Protein AF-A0A2Z6RSQ2-F1 (afdb_monomer_lite)

Sequence (293 aa):
MIERLEKRWSQWEQPLLLLSFMLHPMYQLTYFNSTIENLLFTTLGRYLTYYYKAWFQKRPTRLLLDFENYRQKNEPFDDETFSQFGDDVFKFWKYVEGDYKELAGVALRIFGICVNSASVERMWSSMGFFHTNRRNRLNNDKVLSMSKLHASINFSFRKKELQKNQAEFLDLNAKPVETEFSNLQILDNDSAEVLQQNPVDNNDDGNVESENDILTSERWEKELAEWEEMLTEEEVSRLEEEEALRDNPGSLRGDLLTEYTHLAIDTRAKWQLKTLFSSVINIPAYLKSNEMV

Radius of gyration: 27.78 Å; chains: 1; bounding box: 78×50×70 Å

Organism: NCBI:txid94130

Foldseek 3Di:
DQVVVQVVQLQDLQLLVLLLQLLQLPRNCVFWDPVDPCSDLVNNLVVLQLVLCQPVVDHDDCQVVVSVCLVVCPPPSPPVNCVVVVSPSLVSLVVVCVPNVSNSVSNNVSVPDDPDCVVVVLLVVLLCVVDDPPDDPDDPVVSSVVSVVVVVVVVVVVVVVVVVVVVVVVVVVPDDDDDDDDDDDDDDDDDDDDDDDDPDDDPDPDDDPPPPPPDDPVVVVVVVVVVVVVVVVVVVVVVVVVVVCVVPPPRSNCVPPVVDDDSSPDPSNHDRPVNTTDPPPDDPPVVVVPPDD

pLDDT: mean 71.14, std 20.1, range [26.3, 96.31]

Structure (mmCIF, N/CA/C/O backbone):
data_AF-A0A2Z6RSQ2-F1
#
_entry.id   AF-A0A2Z6RSQ2-F1
#
loop_
_atom_site.group_PDB
_atom_site.id
_atom_site.type_symbol
_atom_site.label_atom_id
_atom_site.label_alt_id
_atom_site.label_comp_id
_atom_site.label_asym_id
_atom_site.label_entity_id
_atom_site.label_seq_id
_atom_site.pdbx_PDB_ins_code
_atom_site.Cartn_x
_atom_site.Cartn_y
_atom_site.Cartn_z
_atom_site.occupancy
_atom_site.B_iso_or_equiv
_atom_site.auth_seq_id
_atom_site.auth_comp_id
_atom_site.auth_asym_id
_atom_site.auth_atom_id
_atom_site.pdbx_PDB_model_num
ATOM 1 N N . MET A 1 1 ? -2.633 -19.370 -20.989 1.00 68.81 1 MET A N 1
ATOM 2 C CA . MET A 1 1 ? -3.127 -18.442 -19.938 1.00 68.81 1 MET A CA 1
ATOM 3 C C . MET A 1 1 ? -2.056 -18.167 -18.886 1.00 68.81 1 MET A C 1
ATOM 5 O O . MET A 1 1 ? -1.682 -17.014 -18.727 1.00 68.81 1 MET A O 1
ATOM 9 N N . ILE A 1 2 ? -1.509 -19.203 -18.243 1.00 73.88 2 ILE A N 1
ATOM 10 C CA . ILE A 1 2 ? -0.485 -19.071 -17.192 1.00 73.88 2 ILE A CA 1
ATOM 11 C C . ILE A 1 2 ? 0.771 -18.322 -17.674 1.00 73.88 2 ILE A C 1
ATOM 13 O O . ILE A 1 2 ? 1.248 -17.438 -16.982 1.00 73.88 2 ILE A O 1
ATOM 17 N N . GLU A 1 3 ? 1.259 -18.581 -18.889 1.00 77.75 3 GLU A N 1
ATOM 18 C CA . GLU A 1 3 ? 2.423 -17.865 -19.450 1.00 77.75 3 GLU A CA 1
ATOM 19 C C . GLU A 1 3 ? 2.200 -16.355 -19.605 1.00 77.75 3 GLU A C 1
ATOM 21 O O . GLU A 1 3 ? 3.110 -15.560 -19.390 1.00 77.75 3 GLU A O 1
ATOM 26 N N . ARG A 1 4 ? 0.971 -15.936 -19.941 1.00 81.31 4 ARG A N 1
ATOM 27 C CA . ARG A 1 4 ? 0.625 -14.510 -20.028 1.00 81.31 4 ARG A CA 1
ATOM 28 C C . ARG A 1 4 ? 0.601 -13.862 -18.644 1.00 81.31 4 ARG A C 1
ATOM 30 O O . ARG A 1 4 ? 1.008 -12.710 -18.519 1.00 81.31 4 ARG A O 1
ATOM 37 N N . LEU A 1 5 ? 0.136 -14.593 -17.628 1.00 81.12 5 LEU A N 1
ATOM 38 C CA . LEU A 1 5 ? 0.166 -14.139 -16.238 1.00 81.12 5 LEU A CA 1
ATOM 39 C C . LEU A 1 5 ? 1.602 -14.033 -15.727 1.00 81.12 5 LEU A C 1
ATOM 41 O O . LEU A 1 5 ? 1.947 -13.001 -15.172 1.00 81.12 5 LEU A O 1
ATOM 45 N N . GLU A 1 6 ? 2.451 -15.023 -16.001 1.00 86.12 6 GLU A N 1
ATOM 46 C CA . GLU A 1 6 ? 3.879 -14.981 -15.652 1.00 86.12 6 GLU A CA 1
ATOM 47 C C . GLU A 1 6 ? 4.601 -13.810 -16.331 1.00 86.12 6 GLU A C 1
ATOM 49 O O . GLU A 1 6 ? 5.340 -13.079 -15.679 1.00 86.12 6 GLU A O 1
ATOM 54 N N . LYS A 1 7 ? 4.327 -13.555 -17.619 1.00 85.69 7 LYS A N 1
ATOM 55 C CA . LYS A 1 7 ? 4.899 -12.402 -18.335 1.00 85.69 7 LYS A CA 1
ATOM 56 C C . LYS A 1 7 ? 4.485 -11.065 -17.713 1.00 85.69 7 LYS A C 1
ATOM 58 O O . LYS A 1 7 ? 5.299 -10.152 -17.624 1.00 85.69 7 LYS A O 1
ATOM 63 N N . ARG A 1 8 ? 3.223 -10.917 -17.299 1.00 84.31 8 ARG A N 1
ATOM 64 C CA . ARG A 1 8 ? 2.778 -9.698 -16.602 1.00 84.31 8 ARG A CA 1
ATOM 65 C C . ARG A 1 8 ? 3.388 -9.608 -15.209 1.00 84.31 8 ARG A C 1
ATOM 67 O O . ARG A 1 8 ? 3.881 -8.556 -14.825 1.00 84.31 8 ARG A O 1
ATOM 74 N N . TRP A 1 9 ? 3.407 -10.717 -14.483 1.00 87.19 9 TRP A N 1
ATOM 75 C CA . TRP A 1 9 ? 3.982 -10.808 -13.150 1.00 87.19 9 TRP A CA 1
ATOM 76 C C . TRP A 1 9 ? 5.462 -10.414 -13.131 1.00 87.19 9 TRP A C 1
ATOM 78 O O . TRP A 1 9 ? 5.887 -9.674 -12.247 1.00 87.19 9 TRP A O 1
ATOM 88 N N . SER A 1 10 ? 6.253 -10.816 -14.131 1.00 86.62 10 SER A N 1
ATOM 89 C CA . SER A 1 10 ? 7.668 -10.434 -14.220 1.00 86.62 10 SER A CA 1
ATOM 90 C C . SER A 1 10 ? 7.877 -8.927 -14.415 1.00 86.62 10 SER A C 1
ATOM 92 O O . SER A 1 10 ? 8.876 -8.385 -13.942 1.00 86.62 10 SER A O 1
ATOM 94 N N . GLN A 1 11 ? 6.939 -8.243 -15.079 1.00 84.56 11 GLN A N 1
ATOM 95 C CA . GLN A 1 11 ? 6.974 -6.789 -15.285 1.00 84.56 11 GLN A CA 1
ATOM 96 C C . GLN A 1 11 ? 6.581 -6.005 -14.028 1.00 84.56 11 GLN A C 1
ATOM 98 O O . GLN A 1 11 ? 6.968 -4.851 -13.881 1.00 84.56 11 GLN A O 1
ATOM 103 N N . TRP A 1 12 ? 5.828 -6.619 -13.115 1.00 84.62 12 TRP A N 1
ATOM 104 C CA . TRP A 1 12 ? 5.331 -5.946 -11.921 1.00 84.62 12 TRP A CA 1
ATOM 105 C C . TRP A 1 12 ? 6.413 -5.736 -10.864 1.00 84.62 12 TRP A C 1
ATOM 107 O O . TRP A 1 12 ? 7.397 -6.478 -10.765 1.00 84.62 12 TRP A O 1
ATOM 117 N N . GLU A 1 13 ? 6.189 -4.737 -10.015 1.00 87.81 13 GLU A N 1
ATOM 118 C CA . GLU A 1 13 ? 6.954 -4.531 -8.793 1.00 87.81 13 GLU A CA 1
ATOM 119 C C . GLU A 1 13 ? 6.475 -5.513 -7.713 1.00 87.81 13 GLU A C 1
ATOM 121 O O . GLU A 1 13 ? 5.677 -5.202 -6.831 1.00 87.81 13 GLU A O 1
ATOM 126 N N . GLN A 1 14 ? 6.937 -6.756 -7.843 1.00 89.88 14 GLN A N 1
ATOM 127 C CA . GLN A 1 14 ? 6.474 -7.897 -7.055 1.00 89.88 14 GLN A CA 1
ATOM 128 C C . GLN A 1 14 ? 6.562 -7.688 -5.533 1.00 89.88 14 GLN A C 1
ATOM 130 O O . GLN A 1 14 ? 5.592 -8.040 -4.857 1.00 89.88 14 GLN A O 1
ATOM 135 N N . PRO A 1 15 ? 7.626 -7.076 -4.965 1.00 91.06 15 PRO A N 1
ATOM 136 C CA . PRO A 1 15 ? 7.714 -6.841 -3.522 1.00 91.06 15 PRO A CA 1
ATOM 137 C C . PRO A 1 15 ? 6.547 -6.051 -2.943 1.00 91.06 15 PRO A C 1
ATOM 139 O O . PRO A 1 15 ? 6.128 -6.328 -1.824 1.00 91.06 15 PRO A O 1
ATOM 142 N N . LEU A 1 16 ? 5.983 -5.111 -3.701 1.00 90.75 16 LEU A N 1
ATOM 143 C CA . LEU A 1 16 ? 4.849 -4.312 -3.257 1.00 90.75 16 LEU A CA 1
ATOM 144 C C . LEU A 1 16 ? 3.595 -5.175 -3.052 1.00 90.75 16 LEU A C 1
ATOM 146 O O . LEU A 1 16 ? 2.898 -5.032 -2.048 1.00 90.75 16 LEU A O 1
ATOM 150 N N . LEU A 1 17 ? 3.343 -6.115 -3.973 1.00 89.50 17 LEU A N 1
ATOM 151 C CA . LEU A 1 17 ? 2.251 -7.077 -3.830 1.00 89.50 17 LEU A CA 1
ATOM 152 C C . LEU A 1 17 ? 2.525 -8.047 -2.675 1.00 89.50 17 LEU A C 1
ATOM 154 O O . LEU A 1 17 ? 1.630 -8.358 -1.901 1.00 89.50 17 LEU A O 1
ATOM 158 N N . LEU A 1 18 ? 3.763 -8.511 -2.514 1.00 90.75 18 LEU A N 1
ATOM 159 C CA . LEU A 1 18 ? 4.106 -9.407 -1.407 1.00 90.75 18 LEU A CA 1
ATOM 160 C C . LEU A 1 18 ? 3.905 -8.735 -0.046 1.00 90.75 18 LEU A C 1
ATOM 162 O O . LEU A 1 18 ? 3.356 -9.346 0.870 1.00 90.75 18 LEU A O 1
ATOM 166 N N . LEU A 1 19 ? 4.293 -7.464 0.071 1.00 93.19 19 LEU A N 1
ATOM 167 C CA . LEU A 1 19 ? 4.051 -6.667 1.268 1.00 93.19 19 LEU A CA 1
ATOM 168 C C . LEU A 1 19 ? 2.558 -6.451 1.525 1.00 93.19 19 LEU A C 1
ATOM 170 O O . LEU A 1 19 ? 2.168 -6.441 2.686 1.00 93.19 19 LEU A O 1
ATOM 174 N N . SER A 1 20 ? 1.711 -6.321 0.498 1.00 92.12 20 SER A N 1
ATOM 175 C CA . SER A 1 20 ? 0.266 -6.157 0.712 1.00 92.12 20 SER A CA 1
ATOM 176 C C . SER A 1 20 ? -0.386 -7.412 1.297 1.00 92.12 20 SER A C 1
ATOM 178 O O . SER A 1 20 ? -1.171 -7.307 2.238 1.00 92.12 20 SER A O 1
ATOM 180 N N . PHE A 1 21 ? -0.015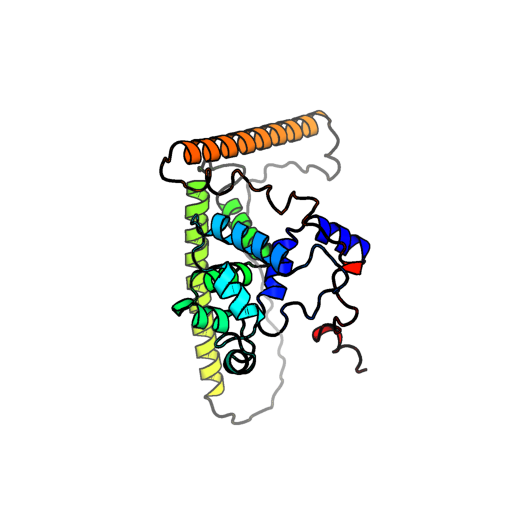 -8.601 0.811 1.00 90.00 21 PHE A N 1
ATOM 181 C CA . PHE A 1 21 ? -0.443 -9.870 1.412 1.00 90.00 21 PHE A CA 1
ATOM 182 C C . PHE A 1 21 ? 0.079 -10.010 2.839 1.00 90.00 21 PHE A C 1
ATOM 184 O O . PHE A 1 21 ? -0.659 -10.403 3.739 1.00 90.00 21 PHE A O 1
ATOM 191 N N . MET A 1 22 ? 1.343 -9.653 3.050 1.00 91.44 22 MET A N 1
ATOM 192 C CA . MET A 1 22 ? 1.971 -9.804 4.350 1.00 91.44 22 MET A CA 1
ATOM 193 C C . MET A 1 22 ? 1.413 -8.834 5.398 1.00 91.44 22 MET A C 1
ATOM 195 O O . MET A 1 22 ? 1.216 -9.239 6.537 1.00 91.44 22 MET A O 1
ATOM 199 N N . LEU A 1 23 ? 1.089 -7.596 5.023 1.00 94.19 23 LEU A N 1
ATOM 200 C CA . LEU A 1 23 ? 0.475 -6.596 5.906 1.00 94.19 23 LEU A CA 1
ATOM 201 C C . LEU A 1 23 ? -1.039 -6.788 6.084 1.00 94.19 23 LEU A C 1
ATOM 203 O O . LEU A 1 23 ? -1.683 -6.003 6.781 1.00 94.19 23 LEU A O 1
ATOM 207 N N . HIS A 1 24 ? -1.642 -7.812 5.482 1.00 92.38 24 HIS A N 1
ATOM 208 C CA . HIS A 1 24 ? -3.028 -8.160 5.763 1.00 92.38 24 HIS A CA 1
ATOM 209 C C . HIS A 1 24 ? -3.101 -8.978 7.071 1.00 92.38 24 HIS A C 1
ATOM 211 O O . HIS A 1 24 ? -2.573 -10.094 7.094 1.00 92.38 24 HIS A O 1
ATOM 217 N N . PRO A 1 25 ? -3.789 -8.494 8.134 1.00 89.69 25 PRO A N 1
ATOM 218 C CA . PRO A 1 25 ? -3.767 -9.094 9.482 1.00 89.69 25 PRO A CA 1
ATOM 219 C C . PRO A 1 25 ? -4.031 -10.603 9.529 1.00 89.69 25 PRO A C 1
ATOM 221 O O . PRO A 1 25 ? -3.302 -11.331 10.198 1.00 89.69 25 PRO A O 1
ATOM 224 N N . MET A 1 26 ? -4.992 -11.094 8.737 1.00 86.31 26 MET A N 1
ATOM 225 C CA . MET A 1 26 ? -5.276 -12.535 8.658 1.00 86.31 26 MET A CA 1
ATOM 226 C C . MET A 1 26 ? -4.357 -13.337 7.732 1.00 86.31 26 MET A C 1
ATOM 228 O O . MET A 1 26 ? -4.227 -14.546 7.906 1.00 86.31 26 MET A O 1
ATOM 232 N N . TYR A 1 27 ? -3.778 -12.720 6.698 1.00 84.38 27 TYR A N 1
ATOM 233 C CA . TYR A 1 27 ? -3.069 -13.472 5.662 1.00 84.38 27 TYR A CA 1
ATOM 234 C C . TYR A 1 27 ? -1.607 -13.649 6.044 1.00 84.38 27 TYR A C 1
ATOM 236 O O . TYR A 1 27 ? -1.117 -14.777 6.032 1.00 84.38 27 TYR A O 1
ATOM 244 N N . GLN A 1 28 ? -0.913 -12.568 6.406 1.00 83.81 28 GLN A N 1
ATOM 245 C CA . GLN A 1 28 ? 0.516 -12.583 6.718 1.00 83.81 28 GLN A CA 1
ATOM 246 C C . GLN A 1 28 ? 1.320 -13.431 5.707 1.00 83.81 28 GLN A C 1
ATOM 248 O O . GLN A 1 28 ? 1.352 -13.122 4.517 1.00 83.81 28 GLN A O 1
ATOM 253 N N . LEU A 1 29 ? 1.950 -14.525 6.151 1.00 81.31 29 LEU A N 1
ATOM 254 C CA . LEU A 1 29 ? 2.693 -15.447 5.282 1.00 81.31 29 LEU A CA 1
ATOM 255 C C . LEU A 1 29 ? 1.939 -16.739 4.921 1.00 81.31 29 LEU A C 1
ATOM 257 O O . LEU A 1 29 ? 2.503 -17.601 4.254 1.00 81.31 29 LEU A O 1
ATOM 261 N N . THR A 1 30 ? 0.679 -16.893 5.332 1.00 80.81 30 THR A N 1
ATOM 262 C CA . THR A 1 30 ? -0.067 -18.168 5.230 1.00 80.81 30 THR A CA 1
ATOM 263 C C . THR A 1 30 ? -0.267 -18.662 3.794 1.00 80.81 30 THR A C 1
ATOM 265 O O . THR A 1 30 ? -0.296 -19.868 3.552 1.00 80.81 30 THR A O 1
ATOM 268 N N . TYR A 1 31 ? -0.363 -17.749 2.827 1.00 80.44 31 TYR A N 1
ATOM 269 C CA . TYR A 1 31 ? -0.578 -18.086 1.417 1.00 80.44 31 TYR A CA 1
ATOM 270 C C . TYR A 1 31 ? 0.711 -18.374 0.652 1.00 80.44 31 TYR A C 1
ATOM 272 O O . TYR A 1 31 ? 0.653 -18.862 -0.477 1.00 80.44 31 TYR A O 1
ATOM 280 N N . PHE A 1 32 ? 1.871 -18.075 1.229 1.00 83.56 32 PHE A N 1
ATOM 281 C CA . PHE A 1 32 ? 3.137 -18.248 0.539 1.00 83.56 32 PHE A CA 1
ATOM 282 C C . PHE A 1 32 ? 3.733 -19.629 0.763 1.00 83.56 32 PHE A C 1
ATOM 284 O O . PHE A 1 32 ? 3.542 -20.269 1.797 1.00 83.56 32 PHE A O 1
ATOM 291 N N . ASN A 1 33 ? 4.488 -20.090 -0.227 1.00 80.81 33 ASN A N 1
ATOM 292 C CA . ASN A 1 33 ? 5.221 -21.333 -0.112 1.00 80.81 33 ASN A CA 1
ATOM 293 C C . ASN A 1 33 ? 6.425 -21.162 0.835 1.00 80.81 33 ASN A C 1
ATOM 295 O O . ASN A 1 33 ? 7.343 -20.385 0.563 1.00 80.81 33 ASN A O 1
ATOM 299 N N . SER A 1 34 ? 6.441 -21.924 1.932 1.00 76.69 34 SER A N 1
ATOM 300 C CA . SER A 1 34 ? 7.482 -21.866 2.964 1.00 76.69 34 SER A CA 1
ATOM 301 C C . SER A 1 34 ? 8.861 -22.325 2.484 1.00 76.69 34 SER A C 1
ATOM 303 O O . SER A 1 34 ? 9.849 -22.101 3.177 1.00 76.69 34 SER A O 1
ATOM 305 N N . THR A 1 35 ? 8.956 -22.969 1.316 1.00 74.75 35 THR A N 1
ATOM 306 C CA . THR A 1 35 ? 10.235 -23.420 0.747 1.00 74.75 35 THR A CA 1
ATOM 307 C C . THR A 1 35 ? 11.020 -22.305 0.047 1.00 74.75 35 THR A C 1
ATOM 309 O O . THR A 1 35 ? 12.110 -22.559 -0.457 1.00 74.75 35 THR A O 1
ATOM 312 N N . ILE A 1 36 ? 10.482 -21.083 -0.045 1.00 77.44 36 ILE A N 1
ATOM 313 C CA . ILE A 1 36 ? 11.135 -19.961 -0.731 1.00 77.44 36 ILE A CA 1
ATOM 314 C C . ILE A 1 36 ? 12.027 -19.195 0.252 1.00 77.44 36 ILE A C 1
ATOM 316 O O . ILE A 1 36 ? 11.559 -18.350 1.013 1.00 77.44 36 ILE A O 1
ATOM 320 N N . GLU A 1 37 ? 13.336 -19.436 0.186 1.00 65.38 37 GLU A N 1
ATOM 321 C CA . GLU A 1 37 ? 14.325 -18.822 1.090 1.00 65.38 37 GLU A CA 1
ATOM 322 C C . GLU A 1 37 ? 14.357 -17.284 1.014 1.00 65.38 37 GLU A C 1
ATOM 324 O O . GLU A 1 37 ? 14.542 -16.607 2.021 1.00 65.38 37 GLU A O 1
ATOM 329 N N . ASN A 1 38 ? 14.107 -16.697 -0.160 1.00 68.12 38 ASN A N 1
ATOM 330 C CA . ASN A 1 38 ? 14.112 -15.238 -0.334 1.00 68.12 38 ASN A CA 1
ATOM 331 C C . ASN A 1 38 ? 12.791 -14.555 0.064 1.00 68.12 38 ASN A C 1
ATOM 333 O O . ASN A 1 38 ? 12.655 -13.349 -0.124 1.00 68.12 38 ASN A O 1
ATOM 337 N N . LEU A 1 39 ? 11.831 -15.292 0.627 1.00 77.06 39 LEU A N 1
ATOM 338 C CA . LEU A 1 39 ? 10.543 -14.770 1.097 1.00 77.06 39 LEU A CA 1
ATOM 339 C C . LEU A 1 39 ? 10.424 -14.824 2.630 1.00 77.06 39 LEU A C 1
ATOM 341 O O . LEU A 1 39 ? 9.348 -14.972 3.203 1.00 77.06 39 LEU A O 1
ATOM 345 N N . LEU A 1 40 ? 11.560 -14.717 3.317 1.00 81.56 40 LEU A N 1
ATOM 346 C CA . LEU A 1 40 ? 11.606 -14.612 4.769 1.00 81.56 40 LEU A CA 1
ATOM 347 C C . LEU A 1 40 ? 11.110 -13.239 5.239 1.00 81.56 40 LEU A C 1
ATOM 349 O O . LEU A 1 40 ? 11.260 -12.221 4.557 1.00 81.56 40 LEU A O 1
ATOM 353 N N . PHE A 1 41 ? 10.600 -13.198 6.470 1.00 82.69 41 PHE A N 1
ATOM 354 C CA . PHE A 1 41 ? 10.131 -11.968 7.112 1.00 82.69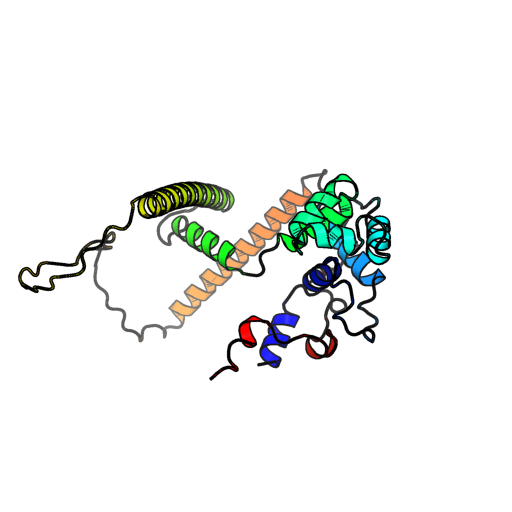 41 PHE A CA 1
ATOM 355 C C . PHE A 1 41 ? 11.224 -10.885 7.181 1.00 82.69 41 PHE A C 1
ATOM 357 O O . PHE A 1 41 ? 10.952 -9.700 7.024 1.00 82.69 41 PHE A O 1
ATOM 364 N N . THR A 1 42 ? 12.490 -11.283 7.323 1.00 85.75 42 THR A N 1
ATOM 365 C CA . THR A 1 42 ? 13.646 -10.373 7.304 1.00 85.75 42 THR A CA 1
ATOM 366 C C . THR A 1 42 ? 13.849 -9.706 5.942 1.00 85.75 42 THR A C 1
ATOM 368 O O . THR A 1 42 ? 14.173 -8.519 5.885 1.00 85.75 42 THR A O 1
ATOM 371 N N . THR A 1 43 ? 13.629 -10.432 4.843 1.00 88.50 43 THR A N 1
ATOM 372 C CA . THR A 1 43 ? 13.691 -9.886 3.480 1.00 88.50 43 THR A CA 1
ATOM 373 C C . THR A 1 43 ? 12.541 -8.913 3.236 1.00 88.50 43 THR A C 1
ATOM 375 O O . THR A 1 43 ? 12.772 -7.801 2.764 1.00 88.50 43 THR A O 1
ATOM 378 N N . LEU A 1 44 ? 11.323 -9.268 3.653 1.00 89.88 44 LEU A N 1
ATOM 379 C CA . LEU A 1 44 ? 10.170 -8.364 3.586 1.00 89.88 44 LEU A CA 1
ATOM 380 C C . LEU A 1 44 ? 10.386 -7.100 4.433 1.00 89.88 44 LEU A C 1
ATOM 382 O O . LEU A 1 44 ? 10.095 -6.002 3.970 1.00 89.88 44 LEU A O 1
ATOM 386 N N . GLY A 1 45 ? 11.004 -7.217 5.612 1.00 91.81 45 GLY A N 1
ATOM 387 C CA . GLY A 1 45 ? 11.387 -6.072 6.444 1.00 91.81 45 GLY A CA 1
ATOM 388 C C . GLY A 1 45 ? 12.371 -5.114 5.757 1.00 91.81 45 GLY A C 1
ATOM 389 O O . GLY A 1 45 ? 12.287 -3.895 5.940 1.00 91.81 45 GLY A O 1
ATOM 390 N N . ARG A 1 46 ? 13.272 -5.626 4.904 1.00 91.06 46 ARG A N 1
ATOM 391 C CA . ARG A 1 46 ? 14.147 -4.785 4.065 1.00 91.06 46 ARG A CA 1
ATOM 392 C C . ARG A 1 46 ? 13.350 -4.015 3.016 1.00 91.06 46 ARG A C 1
ATOM 394 O O . ARG A 1 46 ? 13.573 -2.816 2.867 1.00 91.06 46 ARG A O 1
ATOM 401 N N . TYR A 1 47 ? 12.405 -4.663 2.336 1.00 92.38 47 TYR A N 1
ATOM 402 C CA . TYR A 1 47 ? 11.535 -3.991 1.364 1.00 92.38 47 TYR A CA 1
ATOM 403 C C . TYR A 1 47 ? 10.634 -2.953 2.034 1.00 92.38 47 TYR A C 1
ATOM 405 O O . TYR A 1 47 ? 10.515 -1.833 1.546 1.00 92.38 47 TYR A O 1
ATOM 413 N N . LEU A 1 48 ? 10.083 -3.275 3.203 1.00 94.12 48 LEU A N 1
ATOM 414 C CA . LEU A 1 48 ? 9.303 -2.347 4.016 1.00 94.12 48 LEU A CA 1
ATOM 415 C C . LEU A 1 48 ? 10.127 -1.104 4.389 1.00 94.12 48 LEU A C 1
ATOM 417 O O . LEU A 1 48 ? 9.663 0.025 4.249 1.00 94.12 48 LEU A O 1
ATOM 421 N N . THR A 1 49 ? 11.383 -1.307 4.800 1.00 93.81 49 THR A N 1
ATOM 422 C CA . THR A 1 49 ? 12.325 -0.223 5.115 1.00 93.81 49 THR A CA 1
ATOM 423 C C . THR A 1 49 ? 12.641 0.629 3.888 1.00 93.81 49 THR A C 1
ATOM 425 O O . THR A 1 49 ? 12.689 1.857 3.990 1.00 93.81 49 THR A O 1
ATOM 428 N N . TYR A 1 50 ? 12.846 -0.006 2.732 1.00 93.00 50 TYR A N 1
ATOM 429 C CA . TYR A 1 50 ? 13.064 0.682 1.463 1.00 93.00 50 TYR A CA 1
ATOM 430 C C . TYR A 1 50 ? 11.876 1.583 1.110 1.00 93.00 50 TYR A C 1
ATOM 432 O O . TYR A 1 50 ? 12.064 2.786 0.936 1.00 93.00 50 TYR A O 1
ATOM 440 N N . TYR A 1 51 ? 10.652 1.045 1.090 1.00 93.25 51 TYR A N 1
ATOM 441 C CA . TYR A 1 51 ? 9.463 1.834 0.757 1.00 93.25 51 TYR A CA 1
ATOM 442 C C . TYR A 1 51 ? 9.175 2.925 1.784 1.00 93.25 51 TYR A C 1
ATOM 444 O O . TYR A 1 51 ? 8.784 4.026 1.401 1.00 93.25 51 TYR A O 1
ATOM 452 N N . TYR A 1 52 ? 9.431 2.682 3.073 1.00 94.06 52 TYR A N 1
ATOM 453 C CA . TYR A 1 52 ? 9.311 3.732 4.081 1.00 94.06 52 TYR A CA 1
ATOM 454 C C . TYR A 1 52 ? 10.239 4.914 3.772 1.00 94.06 52 TYR A C 1
ATOM 456 O O . TYR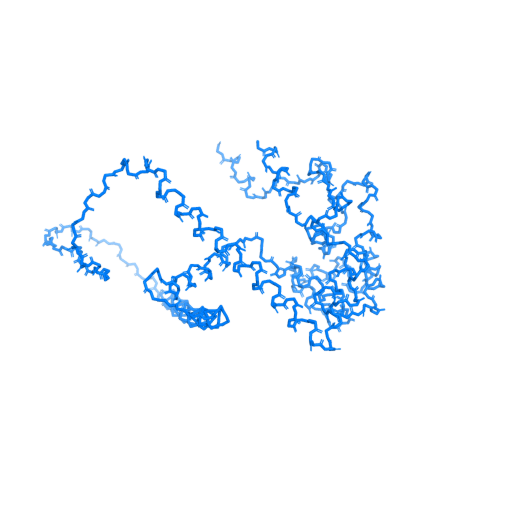 A 1 52 ? 9.796 6.062 3.713 1.00 94.06 52 TYR A O 1
ATOM 464 N N . LYS A 1 53 ? 11.522 4.640 3.502 1.00 91.75 53 LYS A N 1
ATOM 465 C CA . LYS A 1 53 ? 12.485 5.678 3.113 1.00 91.75 53 LYS A CA 1
ATOM 466 C C . LYS A 1 53 ? 12.068 6.368 1.813 1.00 91.75 53 LYS A C 1
ATOM 468 O O . LYS A 1 53 ? 12.121 7.592 1.745 1.00 91.75 53 LYS A O 1
ATOM 473 N N . ALA A 1 54 ? 11.619 5.610 0.814 1.00 90.12 54 ALA A N 1
ATOM 474 C CA . ALA A 1 54 ? 11.231 6.142 -0.488 1.00 90.12 54 ALA A CA 1
ATOM 475 C C . ALA A 1 54 ? 9.993 7.051 -0.427 1.00 90.12 54 ALA A C 1
ATOM 477 O O . ALA A 1 54 ? 9.976 8.104 -1.063 1.00 90.12 54 ALA A O 1
ATOM 478 N N . TRP A 1 55 ? 8.972 6.684 0.350 1.00 91.88 55 TRP A N 1
ATOM 479 C CA . TRP A 1 55 ? 7.711 7.430 0.408 1.00 91.88 55 TRP A CA 1
ATOM 480 C C . TRP A 1 55 ? 7.690 8.542 1.449 1.00 91.88 55 TRP A C 1
ATOM 482 O O . TRP A 1 55 ? 7.053 9.569 1.220 1.00 91.88 55 TRP A O 1
ATOM 492 N N . PHE A 1 56 ? 8.350 8.346 2.592 1.00 90.31 56 PHE A N 1
ATOM 493 C CA . PHE A 1 56 ? 8.316 9.298 3.706 1.00 90.31 56 PHE A CA 1
ATOM 494 C C . PHE A 1 56 ? 9.598 10.117 3.839 1.00 90.31 56 PHE A C 1
ATOM 496 O O . PHE A 1 56 ? 9.612 11.068 4.619 1.00 90.31 56 PHE A O 1
ATOM 503 N N . GLN A 1 57 ? 10.651 9.770 3.087 1.00 88.94 57 GLN A N 1
ATOM 504 C CA . GLN A 1 57 ? 11.931 10.488 3.036 1.00 88.94 57 GLN A CA 1
ATOM 505 C C . GLN A 1 57 ? 12.573 10.662 4.421 1.00 88.94 57 GLN A C 1
ATOM 507 O O . GLN A 1 57 ? 13.179 11.684 4.739 1.00 88.94 57 GLN A O 1
ATOM 512 N N . LYS A 1 58 ? 12.411 9.646 5.275 1.00 89.56 58 LYS A N 1
ATOM 513 C CA . LYS A 1 58 ? 12.882 9.616 6.664 1.00 89.56 58 LYS A CA 1
ATOM 514 C C . LYS A 1 58 ? 13.530 8.276 6.978 1.00 89.56 58 LYS A C 1
ATOM 516 O O . LYS A 1 58 ? 13.197 7.250 6.384 1.00 89.56 58 LYS A O 1
ATOM 521 N N . ARG A 1 59 ? 14.442 8.274 7.951 1.00 89.44 59 ARG A N 1
ATOM 522 C CA . ARG A 1 59 ? 14.970 7.031 8.527 1.00 89.44 59 ARG A CA 1
ATOM 523 C C . ARG A 1 59 ? 13.928 6.446 9.486 1.00 89.44 59 ARG A C 1
ATOM 525 O O . ARG A 1 59 ? 13.417 7.206 10.308 1.00 89.44 59 ARG A O 1
ATOM 532 N N . PRO A 1 60 ? 13.597 5.148 9.381 1.00 92.00 60 PRO A N 1
ATOM 533 C CA . PRO A 1 60 ? 12.692 4.520 10.332 1.00 92.00 60 PRO A CA 1
ATOM 534 C C . PRO A 1 60 ? 13.343 4.466 11.711 1.00 92.00 60 PRO A C 1
ATOM 536 O O . PRO A 1 60 ? 14.556 4.278 11.828 1.00 92.00 60 PRO A O 1
ATOM 539 N N . THR A 1 61 ? 12.529 4.620 12.745 1.00 92.19 61 THR A N 1
ATOM 540 C CA . THR A 1 61 ? 12.962 4.585 14.145 1.00 92.19 61 THR A CA 1
ATOM 541 C C . THR A 1 61 ? 12.481 3.326 14.852 1.00 92.19 61 THR A C 1
ATOM 543 O O . THR A 1 61 ? 13.237 2.729 15.618 1.00 92.19 61 THR A O 1
ATOM 546 N N . ARG A 1 62 ? 11.244 2.900 14.576 1.00 92.69 62 ARG A N 1
ATOM 547 C CA . ARG A 1 62 ? 10.584 1.752 15.210 1.00 92.69 62 ARG A CA 1
ATOM 548 C C . ARG A 1 62 ? 9.941 0.788 14.219 1.00 92.69 62 ARG A C 1
ATOM 550 O O . ARG A 1 62 ? 9.529 -0.282 14.639 1.00 92.69 62 ARG A O 1
ATOM 557 N N . LEU A 1 63 ? 9.971 1.078 12.918 1.00 94.31 63 LEU A N 1
ATOM 558 C CA . LEU A 1 63 ? 9.352 0.268 11.867 1.00 94.31 63 LEU A CA 1
ATOM 559 C C . LEU A 1 63 ? 9.595 -1.239 12.014 1.00 94.31 63 LEU A C 1
ATOM 561 O O . LEU A 1 63 ? 8.645 -2.004 11.971 1.00 94.31 63 LEU A O 1
ATOM 565 N N . LEU A 1 64 ? 10.846 -1.677 12.197 1.00 94.00 64 LEU A N 1
ATOM 566 C CA . LEU A 1 64 ? 11.164 -3.107 12.314 1.00 94.00 64 LEU A CA 1
ATOM 567 C C . LEU A 1 64 ? 10.725 -3.719 13.653 1.00 94.00 64 LEU A C 1
ATOM 569 O O . LEU A 1 64 ? 10.428 -4.908 13.700 1.00 94.00 64 LEU A O 1
ATOM 573 N N . LEU A 1 65 ? 10.676 -2.921 14.723 1.00 93.31 65 LEU A N 1
ATOM 574 C CA . LEU A 1 65 ? 10.147 -3.354 16.016 1.00 93.31 65 LEU A CA 1
ATOM 575 C C . LEU A 1 65 ? 8.630 -3.543 15.925 1.00 93.31 65 LEU A C 1
ATOM 577 O O . LEU A 1 65 ? 8.119 -4.596 16.292 1.00 93.31 65 LEU A O 1
ATOM 581 N N . ASP A 1 66 ? 7.933 -2.550 15.375 1.00 94.44 66 ASP A N 1
ATOM 582 C CA . ASP A 1 66 ? 6.491 -2.591 15.128 1.00 94.44 66 ASP A CA 1
ATOM 583 C C . ASP A 1 66 ? 6.137 -3.775 14.221 1.00 94.44 66 ASP A C 1
ATOM 585 O O . ASP A 1 66 ? 5.161 -4.485 14.442 1.00 94.44 66 ASP A O 1
ATOM 589 N N . PHE A 1 67 ? 6.981 -4.028 13.221 1.00 94.44 67 PHE A N 1
ATOM 590 C CA . PHE A 1 67 ? 6.844 -5.143 12.298 1.00 94.44 67 PHE A CA 1
ATOM 591 C C . PHE A 1 67 ? 7.006 -6.512 12.972 1.00 94.44 67 PHE A C 1
ATOM 593 O O . PHE A 1 67 ? 6.268 -7.443 12.654 1.00 94.44 67 PHE A O 1
ATOM 600 N N . GLU A 1 68 ? 7.935 -6.650 13.920 1.00 93.62 68 GLU A N 1
ATOM 601 C CA . GLU A 1 68 ? 8.075 -7.879 14.708 1.00 93.62 68 GLU A CA 1
ATOM 602 C C . GLU A 1 68 ? 6.898 -8.057 15.682 1.00 93.62 68 GLU A C 1
ATOM 604 O O . GLU A 1 68 ? 6.387 -9.166 15.811 1.00 93.62 68 GLU A O 1
ATOM 609 N N . ASN A 1 69 ? 6.389 -6.979 16.290 1.00 93.25 69 ASN A N 1
ATOM 610 C CA . ASN A 1 69 ? 5.165 -7.038 17.101 1.00 93.25 69 ASN A CA 1
ATOM 611 C C . ASN A 1 69 ? 3.958 -7.501 16.273 1.00 93.25 69 ASN A C 1
ATOM 613 O O . ASN A 1 69 ? 3.190 -8.352 16.721 1.00 93.25 69 ASN A O 1
ATOM 617 N N . TYR A 1 70 ? 3.833 -6.994 15.044 1.00 93.94 70 TYR A N 1
ATOM 618 C CA . TYR A 1 70 ? 2.814 -7.425 14.091 1.00 93.94 70 TYR A CA 1
ATOM 619 C C . TYR A 1 70 ? 2.936 -8.913 13.750 1.00 93.94 70 TYR A C 1
ATOM 621 O O . TYR A 1 70 ? 1.950 -9.649 13.768 1.00 93.94 70 TYR A O 1
ATOM 629 N N . ARG A 1 71 ? 4.161 -9.387 13.495 1.00 90.88 71 ARG A N 1
ATOM 630 C CA . ARG A 1 71 ? 4.442 -10.805 13.233 1.00 90.88 71 ARG A CA 1
ATOM 631 C C . ARG A 1 71 ? 4.007 -11.710 14.380 1.00 90.88 71 ARG A C 1
ATOM 633 O O . ARG A 1 71 ? 3.501 -12.802 14.142 1.00 90.88 71 ARG A O 1
ATOM 640 N N . GLN A 1 72 ? 4.250 -11.272 15.612 1.00 91.62 72 GLN A N 1
ATOM 641 C CA . GLN A 1 72 ? 3.916 -12.019 16.822 1.00 91.62 72 GLN A CA 1
ATOM 642 C C . GLN A 1 72 ? 2.427 -11.944 17.177 1.00 91.62 72 GLN A C 1
ATOM 644 O O . GLN A 1 72 ? 2.000 -12.655 18.081 1.00 91.62 72 GLN A O 1
ATOM 649 N N . LYS A 1 73 ? 1.640 -11.131 16.455 1.00 91.94 73 LYS A N 1
ATOM 650 C CA . LYS A 1 73 ? 0.234 -10.833 16.764 1.00 91.94 73 LYS A CA 1
ATOM 651 C C . LYS A 1 73 ? 0.056 -10.268 18.177 1.00 91.94 73 LYS A C 1
ATOM 653 O O . LYS A 1 73 ? -0.919 -10.569 18.858 1.00 91.94 73 LYS A O 1
ATOM 658 N N . ASN A 1 74 ? 1.014 -9.453 18.617 1.00 91.75 74 ASN A N 1
ATOM 659 C CA . ASN A 1 74 ? 0.897 -8.722 19.875 1.00 91.75 74 ASN A CA 1
ATOM 660 C C . ASN A 1 74 ? -0.167 -7.631 19.714 1.00 91.75 74 ASN A C 1
ATOM 662 O O . ASN A 1 74 ? -0.225 -7.005 18.657 1.00 91.75 74 ASN A O 1
ATOM 666 N N . GLU A 1 75 ? -0.971 -7.373 20.748 1.00 88.00 75 GLU A N 1
ATOM 667 C CA . GLU A 1 75 ? -1.979 -6.301 20.741 1.00 88.00 75 GLU A CA 1
ATOM 668 C C . GLU A 1 75 ? -1.351 -4.975 20.252 1.00 88.00 75 GLU A C 1
ATOM 670 O O . GLU A 1 75 ? -0.279 -4.589 20.744 1.00 88.00 75 GLU A O 1
ATOM 675 N N . PRO A 1 76 ? -1.943 -4.273 19.263 1.00 90.88 76 PRO A N 1
ATOM 676 C CA . PRO A 1 76 ? -3.288 -4.429 18.683 1.00 90.88 76 PRO A CA 1
ATOM 677 C C . PRO A 1 76 ? -3.354 -5.266 17.382 1.00 90.88 76 PRO A C 1
ATOM 679 O O . PRO A 1 76 ? -4.285 -5.117 16.593 1.00 90.88 76 PRO A O 1
ATOM 682 N N . PHE A 1 77 ? -2.338 -6.076 17.078 1.00 93.06 77 PHE A N 1
ATOM 683 C CA . PHE A 1 77 ? -2.211 -6.824 15.815 1.00 93.06 77 PHE A CA 1
ATOM 684 C C . PHE A 1 77 ? -2.804 -8.237 15.842 1.00 93.06 77 PHE A C 1
ATOM 686 O O . PHE A 1 77 ? -2.581 -9.026 14.922 1.00 93.06 77 PHE A O 1
ATOM 693 N N . ASP A 1 78 ? -3.512 -8.573 16.908 1.00 91.62 78 ASP A N 1
ATOM 694 C CA . ASP A 1 78 ? -4.185 -9.845 17.092 1.00 91.62 78 ASP A CA 1
ATOM 695 C C . ASP A 1 78 ? -5.452 -9.966 16.225 1.00 91.62 78 ASP A C 1
ATOM 697 O O . ASP A 1 78 ? -6.046 -8.984 15.767 1.00 91.62 78 ASP A O 1
ATOM 701 N N . ASP A 1 79 ? -5.867 -11.211 15.981 1.00 90.31 79 ASP A N 1
ATOM 702 C CA . ASP A 1 79 ? -7.005 -11.505 15.104 1.00 90.31 79 ASP A CA 1
ATOM 703 C C . ASP A 1 79 ? -8.341 -11.029 15.705 1.00 90.31 79 ASP A C 1
ATOM 705 O O . ASP A 1 79 ? -9.270 -10.705 14.960 1.00 90.31 79 ASP A O 1
ATOM 709 N N . GLU A 1 80 ? -8.449 -10.959 17.036 1.00 91.06 80 GLU A N 1
ATOM 710 C CA . GLU A 1 80 ? -9.655 -10.502 17.733 1.00 91.06 80 GLU A CA 1
ATOM 711 C C . GLU A 1 80 ? -9.854 -8.996 17.534 1.00 91.06 80 GLU A C 1
ATOM 713 O O . GLU A 1 80 ? -10.939 -8.571 17.127 1.00 91.06 80 GLU A O 1
ATOM 718 N N . THR A 1 81 ? -8.798 -8.195 17.700 1.00 91.50 81 THR A N 1
ATOM 719 C CA . THR A 1 81 ? -8.819 -6.762 17.375 1.00 91.50 81 THR A CA 1
ATOM 720 C C . THR A 1 81 ? -9.167 -6.523 15.908 1.00 91.50 81 THR A C 1
ATOM 722 O O . THR A 1 81 ? -10.025 -5.690 15.609 1.00 91.50 81 THR A O 1
ATOM 725 N N . PHE A 1 82 ? -8.565 -7.268 14.973 1.00 92.94 82 PHE A N 1
ATOM 726 C CA . PHE A 1 82 ? -8.873 -7.114 13.547 1.00 92.94 82 PHE A CA 1
ATOM 727 C C . PHE A 1 82 ? -10.339 -7.435 13.214 1.00 92.94 82 PHE A C 1
ATOM 729 O O . PHE A 1 82 ? -10.979 -6.697 12.461 1.00 92.94 82 PHE A O 1
ATOM 736 N N . SER A 1 83 ? -10.894 -8.490 13.816 1.00 92.12 83 SER A N 1
ATOM 737 C CA . SER A 1 83 ? -12.273 -8.933 13.572 1.00 92.12 83 SER A CA 1
ATOM 738 C C . SER A 1 83 ? -13.314 -7.853 13.903 1.00 92.12 83 SER A C 1
ATOM 740 O O . SER A 1 83 ? -14.367 -7.791 13.266 1.00 92.12 83 SER A O 1
ATOM 742 N N . GLN A 1 84 ? -13.014 -6.939 14.835 1.00 93.12 84 GLN A N 1
ATOM 743 C CA . GLN A 1 84 ? -13.894 -5.810 15.177 1.00 93.12 84 GLN A CA 1
ATOM 744 C C . GLN A 1 84 ? -14.106 -4.828 14.012 1.00 93.12 84 GLN A C 1
ATOM 746 O O . GLN A 1 84 ? -15.098 -4.098 13.992 1.00 93.12 84 GLN A O 1
ATOM 751 N N . PHE A 1 85 ? -13.215 -4.820 13.016 1.00 92.00 85 PHE A N 1
ATOM 752 C CA . PHE A 1 85 ? -13.318 -3.963 11.832 1.00 92.00 85 PHE A CA 1
ATOM 753 C C . PHE A 1 85 ? -14.092 -4.612 10.675 1.00 92.00 85 PHE A C 1
ATOM 755 O O . PHE A 1 85 ? -14.216 -3.992 9.617 1.00 92.00 85 PHE A O 1
ATOM 762 N N . GLY A 1 86 ? -14.631 -5.825 10.857 1.00 89.62 86 GLY A N 1
ATOM 763 C CA . GLY A 1 86 ? -15.386 -6.538 9.821 1.00 89.62 86 GLY A CA 1
ATOM 764 C C . GLY A 1 86 ? -14.543 -6.834 8.581 1.00 89.62 86 GLY A C 1
ATOM 765 O O . GLY A 1 86 ? -14.986 -6.577 7.464 1.00 89.62 86 GLY A O 1
ATOM 766 N N . ASP A 1 87 ? -13.305 -7.285 8.799 1.00 84.25 87 ASP A N 1
ATOM 767 C CA . ASP A 1 87 ? -12.292 -7.563 7.774 1.00 84.25 87 ASP A CA 1
ATOM 768 C C . ASP A 1 87 ? -11.858 -6.351 6.923 1.00 84.25 87 ASP A C 1
ATOM 770 O O . ASP A 1 87 ? -11.192 -6.489 5.894 1.00 84.25 87 ASP A O 1
ATOM 774 N N . ASP A 1 88 ? -12.179 -5.129 7.360 1.00 91.56 88 ASP A N 1
ATOM 775 C CA . ASP A 1 88 ? -11.735 -3.902 6.703 1.00 91.56 88 ASP A CA 1
ATOM 776 C C . ASP A 1 88 ? -10.283 -3.566 7.081 1.00 91.56 88 ASP A C 1
ATOM 778 O O . ASP A 1 88 ? -9.987 -2.878 8.065 1.00 91.56 88 ASP A O 1
ATOM 782 N N . VAL A 1 89 ? -9.363 -4.044 6.243 1.00 92.94 89 VAL A N 1
ATOM 783 C CA . VAL A 1 89 ? -7.914 -3.837 6.377 1.00 92.94 89 VAL A CA 1
ATOM 784 C C . VAL A 1 89 ? -7.545 -2.357 6.447 1.00 92.94 89 VAL A C 1
ATOM 786 O O . VAL A 1 89 ? -6.671 -1.973 7.224 1.00 92.94 89 VAL A O 1
ATOM 789 N N . PHE A 1 90 ? -8.210 -1.504 5.665 1.00 93.31 90 PHE A N 1
ATOM 790 C CA . PHE A 1 90 ? -7.875 -0.086 5.629 1.00 93.31 90 PHE A CA 1
ATOM 791 C C . PHE A 1 90 ? -8.281 0.610 6.933 1.00 93.31 90 PHE A C 1
ATOM 793 O O . PHE A 1 90 ? -7.490 1.374 7.489 1.00 93.31 90 PHE A O 1
ATOM 800 N N . LYS A 1 91 ? -9.480 0.322 7.461 1.00 94.69 91 LYS A N 1
ATOM 801 C CA . LYS A 1 91 ? -9.923 0.859 8.761 1.00 94.69 91 LYS A CA 1
ATOM 802 C C . LYS A 1 91 ? -9.052 0.376 9.915 1.00 94.69 91 LYS A C 1
ATOM 804 O O . LYS A 1 91 ? -8.709 1.190 10.770 1.00 94.69 91 LYS A O 1
ATOM 809 N N . PHE A 1 92 ? -8.657 -0.895 9.911 1.00 95.69 92 PHE A N 1
ATOM 810 C CA . PHE A 1 92 ? -7.745 -1.442 10.913 1.00 95.69 92 PHE A CA 1
ATOM 811 C C . PHE A 1 92 ? -6.418 -0.672 10.945 1.00 95.69 92 PHE A C 1
ATOM 813 O O . PHE A 1 92 ? -6.023 -0.142 11.982 1.00 95.69 92 PHE A O 1
ATOM 820 N N . TRP A 1 93 ? -5.756 -0.513 9.795 1.00 96.31 93 TRP A N 1
ATOM 821 C CA . TRP A 1 93 ? -4.493 0.228 9.743 1.00 96.31 93 TRP A CA 1
ATOM 822 C C . TRP A 1 93 ? -4.660 1.713 10.086 1.00 96.31 93 TRP A C 1
ATOM 824 O O . TRP A 1 93 ? -3.748 2.315 10.646 1.00 96.31 93 TRP A O 1
ATOM 834 N N . LYS A 1 94 ? -5.835 2.299 9.818 1.00 95.31 94 LYS A N 1
ATOM 835 C CA . LYS A 1 94 ? -6.174 3.670 10.227 1.00 95.31 94 LYS A CA 1
ATOM 836 C C . LYS A 1 94 ? -6.290 3.814 11.745 1.00 95.31 94 LYS A C 1
ATOM 838 O O . LYS A 1 94 ? -5.902 4.845 12.283 1.00 95.31 94 LYS A O 1
ATOM 843 N N . TYR A 1 95 ? -6.812 2.796 12.423 1.00 94.06 95 TYR A N 1
ATOM 844 C CA . TYR A 1 95 ? -6.871 2.739 13.882 1.00 94.06 95 TYR A CA 1
ATOM 845 C C . TYR A 1 95 ? -5.466 2.611 14.491 1.00 94.06 95 TYR A C 1
ATOM 847 O O . TYR A 1 95 ? -5.084 3.400 15.353 1.00 94.06 95 TYR A O 1
ATOM 855 N N . VAL A 1 96 ? -4.663 1.689 13.957 1.00 93.62 96 VAL A N 1
ATOM 856 C CA . VAL A 1 96 ? -3.280 1.421 14.386 1.00 93.62 96 VAL A CA 1
ATOM 857 C C . VAL A 1 96 ? -2.334 2.613 14.148 1.00 93.62 96 VAL A C 1
ATOM 859 O O . VAL A 1 96 ? -1.332 2.760 14.850 1.00 93.62 96 VAL A O 1
ATOM 862 N N . GLU A 1 97 ? -2.652 3.495 13.191 1.00 93.12 97 GLU A N 1
ATOM 863 C CA . GLU A 1 97 ? -1.862 4.686 12.834 1.00 93.12 97 GLU A CA 1
ATOM 864 C C . GLU A 1 97 ? -1.540 5.596 14.028 1.00 93.12 97 GLU A C 1
ATOM 866 O O . GLU A 1 97 ? -0.509 6.268 14.009 1.00 93.12 97 GLU A O 1
ATOM 871 N N . GLY A 1 98 ? -2.376 5.608 15.073 1.00 88.62 98 GLY A N 1
ATOM 872 C CA . GLY A 1 98 ? -2.144 6.409 16.277 1.00 88.62 98 GLY A CA 1
ATOM 873 C C . GLY A 1 98 ? -0.822 6.073 16.973 1.00 88.62 98 GLY A C 1
ATOM 874 O O . GLY A 1 98 ? 0.025 6.958 17.154 1.00 88.62 98 GLY A O 1
ATOM 875 N N . ASP A 1 99 ? -0.635 4.794 17.298 1.00 89.31 99 ASP A N 1
ATOM 876 C CA . ASP A 1 99 ? 0.491 4.303 18.098 1.00 89.31 99 ASP A CA 1
ATOM 877 C C . ASP A 1 99 ? 1.654 3.792 17.234 1.00 89.31 99 ASP A C 1
ATOM 879 O O . ASP A 1 99 ? 2.820 3.985 17.582 1.00 89.31 99 ASP A O 1
ATOM 883 N N . TYR A 1 100 ? 1.355 3.228 16.059 1.00 93.81 100 TYR A N 1
ATOM 884 C CA . TYR A 1 100 ? 2.325 2.576 15.170 1.00 93.81 100 TYR A CA 1
ATOM 885 C C . TYR A 1 100 ? 2.451 3.311 13.830 1.00 93.81 100 TYR A C 1
ATOM 887 O O . TYR A 1 100 ? 2.283 2.744 12.748 1.00 93.81 100 TYR A O 1
ATOM 895 N N . LYS A 1 101 ? 2.751 4.613 13.904 1.00 93.38 101 LYS A N 1
ATOM 896 C CA . LYS A 1 101 ? 2.761 5.554 12.765 1.00 93.38 101 LYS A CA 1
ATOM 897 C C . LYS A 1 101 ? 3.592 5.090 11.571 1.00 93.38 101 LYS A C 1
ATOM 899 O O . LYS A 1 101 ? 3.187 5.305 10.431 1.00 93.38 101 LYS A O 1
ATOM 904 N N . GLU A 1 102 ? 4.764 4.501 11.813 1.00 95.44 102 GLU A N 1
ATOM 905 C CA . GLU A 1 102 ? 5.674 4.109 10.731 1.00 95.44 102 GLU A CA 1
ATOM 906 C C . GLU A 1 102 ? 5.113 2.914 9.955 1.00 95.44 102 GLU A C 1
ATOM 908 O O . GLU A 1 102 ? 4.921 3.008 8.742 1.00 95.44 102 GLU A O 1
ATOM 913 N N . LEU A 1 103 ? 4.787 1.821 10.653 1.00 96.06 103 LEU A N 1
ATOM 914 C CA . LEU A 1 103 ? 4.250 0.609 10.034 1.00 96.06 103 LEU A CA 1
ATOM 915 C C . LEU A 1 103 ? 2.878 0.855 9.394 1.00 96.06 103 LEU A C 1
ATOM 917 O O . LEU A 1 103 ? 2.675 0.523 8.224 1.00 96.06 103 LEU A O 1
ATOM 921 N N . ALA A 1 104 ? 1.964 1.495 10.129 1.00 95.94 104 ALA A N 1
ATOM 922 C CA . ALA A 1 104 ? 0.638 1.828 9.625 1.00 95.94 104 ALA A CA 1
ATOM 923 C C . ALA A 1 104 ? 0.699 2.782 8.432 1.00 95.94 104 ALA A C 1
ATOM 925 O O . ALA A 1 104 ? -0.049 2.611 7.474 1.00 95.94 104 ALA A O 1
ATOM 926 N N . GLY A 1 105 ? 1.625 3.746 8.439 1.00 95.31 105 GLY A N 1
ATOM 927 C CA . GLY A 1 105 ? 1.835 4.648 7.312 1.00 95.31 105 GLY A CA 1
ATOM 928 C C . GLY A 1 105 ? 2.193 3.895 6.030 1.00 95.31 105 GLY A C 1
ATOM 929 O O . GLY A 1 105 ? 1.614 4.166 4.977 1.00 95.31 105 GLY A O 1
ATOM 930 N N . VAL A 1 106 ? 3.108 2.922 6.107 1.00 96.19 106 VAL A N 1
ATOM 931 C CA . VAL A 1 106 ? 3.475 2.082 4.951 1.00 96.19 106 VAL A CA 1
ATOM 932 C C . VAL A 1 106 ? 2.295 1.219 4.508 1.00 96.19 106 VAL A C 1
ATOM 934 O O . VAL A 1 106 ? 1.996 1.174 3.315 1.00 96.19 106 VAL A O 1
ATOM 937 N N . ALA A 1 107 ? 1.583 0.588 5.445 1.00 96.12 107 ALA A N 1
ATOM 938 C CA . ALA A 1 107 ? 0.424 -0.243 5.131 1.00 96.12 107 ALA A CA 1
ATOM 939 C C . ALA A 1 107 ? -0.700 0.559 4.455 1.00 96.12 107 ALA A C 1
ATOM 941 O O . ALA A 1 107 ? -1.163 0.186 3.379 1.00 96.12 107 ALA A O 1
ATOM 942 N N . LEU A 1 108 ? -1.083 1.707 5.019 1.00 95.69 108 LEU A N 1
ATOM 943 C CA . LEU A 1 108 ? -2.090 2.605 4.444 1.00 95.69 108 LEU A CA 1
ATOM 944 C C . LEU A 1 108 ? -1.686 3.112 3.058 1.00 95.69 108 LEU A C 1
ATOM 946 O O . LEU A 1 108 ? -2.540 3.244 2.182 1.00 95.69 108 LEU A O 1
ATOM 950 N N . ARG A 1 109 ? -0.392 3.380 2.836 1.00 94.69 109 ARG A N 1
ATOM 951 C CA . ARG A 1 109 ? 0.120 3.718 1.503 1.00 94.69 109 ARG A CA 1
ATOM 952 C C . ARG A 1 109 ? -0.076 2.565 0.529 1.00 94.69 109 ARG A C 1
ATOM 954 O O . ARG A 1 109 ? -0.639 2.808 -0.529 1.00 94.69 109 ARG A O 1
ATOM 961 N N . ILE A 1 110 ? 0.317 1.343 0.892 1.00 94.69 110 ILE A N 1
ATOM 962 C CA . ILE A 1 110 ? 0.170 0.151 0.042 1.00 94.69 110 ILE A CA 1
ATOM 963 C C . ILE A 1 110 ? -1.300 -0.110 -0.294 1.00 94.69 110 ILE A C 1
ATOM 965 O O . ILE A 1 110 ? -1.643 -0.231 -1.466 1.00 94.69 110 ILE A O 1
ATOM 969 N N . PHE A 1 111 ? -2.183 -0.141 0.706 1.00 92.38 111 PHE A N 1
ATOM 970 C CA . PHE A 1 111 ? -3.613 -0.391 0.492 1.00 92.38 111 PHE A CA 1
ATOM 971 C C . PHE A 1 111 ? -4.341 0.773 -0.199 1.00 92.38 111 PHE A C 1
ATOM 973 O O . PHE A 1 111 ? -5.436 0.586 -0.722 1.00 92.38 111 PHE A O 1
ATOM 980 N N . GLY A 1 112 ? -3.737 1.963 -0.244 1.00 89.12 112 GLY A N 1
ATOM 981 C CA . GLY A 1 112 ? -4.222 3.093 -1.035 1.00 89.12 112 GLY A CA 1
ATOM 982 C C . GLY A 1 112 ? -3.848 3.032 -2.522 1.00 89.12 112 GLY A C 1
ATOM 983 O O . GLY A 1 112 ? -4.367 3.829 -3.307 1.00 89.12 112 GLY A O 1
ATOM 984 N N . ILE A 1 113 ? -2.958 2.121 -2.934 1.00 87.56 113 ILE A N 1
ATOM 985 C CA . ILE A 1 113 ? -2.543 1.989 -4.335 1.00 87.56 113 ILE A CA 1
ATOM 986 C C . ILE A 1 113 ? -3.650 1.295 -5.127 1.00 87.56 113 ILE A C 1
ATOM 988 O O . ILE A 1 113 ? -4.057 0.171 -4.841 1.00 87.56 113 ILE A O 1
ATOM 992 N N . CYS A 1 114 ? -4.126 1.968 -6.172 1.00 77.25 114 CYS A N 1
ATOM 993 C CA . CYS A 1 114 ? -5.062 1.378 -7.117 1.00 77.25 114 CYS A CA 1
ATOM 994 C C . CYS A 1 114 ? -4.314 0.428 -8.060 1.00 77.25 114 CYS A C 1
ATOM 996 O O . CYS A 1 114 ? -3.359 0.827 -8.717 1.00 77.25 114 CYS A O 1
ATOM 998 N N . VAL A 1 115 ? -4.784 -0.816 -8.169 1.00 74.00 115 VAL A N 1
ATOM 999 C CA . VAL A 1 115 ? -4.179 -1.839 -9.044 1.00 74.00 115 VAL A CA 1
ATOM 1000 C C . VAL A 1 115 ? -4.505 -1.602 -10.530 1.00 74.00 115 VAL A C 1
ATOM 1002 O O . VAL A 1 115 ? -3.846 -2.152 -11.409 1.00 74.00 115 VAL A O 1
ATOM 1005 N N . ASN A 1 116 ? -5.515 -0.777 -10.835 1.00 73.56 116 ASN A N 1
ATOM 1006 C CA . ASN A 1 116 ? -5.883 -0.438 -12.210 1.00 73.56 116 ASN A CA 1
ATOM 1007 C C . ASN A 1 116 ? -5.283 0.898 -12.674 1.00 73.56 116 ASN A C 1
ATOM 1009 O O . ASN A 1 116 ? -5.135 1.845 -11.904 1.00 73.56 116 ASN A O 1
ATOM 1013 N N . SER A 1 117 ? -4.999 0.977 -13.974 1.00 72.88 117 SER A N 1
ATOM 1014 C CA . SER A 1 117 ? -4.596 2.204 -14.668 1.00 72.88 117 SER A CA 1
ATOM 1015 C C . SER A 1 117 ? -5.774 3.134 -14.957 1.00 72.88 117 SER A C 1
ATOM 1017 O O . SER A 1 117 ? -5.555 4.301 -15.252 1.00 72.88 117 SER A O 1
ATOM 1019 N N . ALA A 1 118 ? -7.023 2.675 -14.817 1.00 73.19 118 ALA A N 1
ATOM 1020 C CA . ALA A 1 118 ? -8.223 3.407 -15.235 1.00 73.19 118 ALA A CA 1
ATOM 1021 C C . ALA A 1 118 ? -8.352 4.815 -14.620 1.00 73.19 118 ALA A C 1
ATOM 1023 O O . ALA A 1 118 ? -8.926 5.724 -15.220 1.00 73.19 118 ALA A O 1
ATOM 1024 N N . SER A 1 119 ? -7.858 5.029 -13.399 1.00 65.81 119 SER A N 1
ATOM 1025 C CA . SER A 1 119 ? -7.837 6.369 -12.792 1.00 65.81 119 SER A CA 1
ATOM 1026 C C . SER A 1 119 ? -6.805 7.293 -13.446 1.00 65.81 119 SER A C 1
ATOM 1028 O O . SER A 1 119 ? -7.092 8.472 -13.644 1.00 65.81 119 SER A O 1
ATOM 1030 N N . VAL A 1 120 ? -5.645 6.755 -13.827 1.00 73.94 120 VAL A N 1
ATOM 1031 C CA . VAL A 1 120 ? -4.593 7.483 -14.550 1.00 73.94 120 VAL A CA 1
ATOM 1032 C C . VAL A 1 120 ? -5.005 7.712 -16.005 1.00 73.94 120 VAL A C 1
ATOM 1034 O O . VAL A 1 120 ? -4.910 8.833 -16.482 1.00 73.94 120 VAL A O 1
ATOM 1037 N N . GLU A 1 121 ? -5.585 6.713 -16.670 1.00 76.19 121 GLU A N 1
ATOM 1038 C CA . GLU A 1 121 ? -6.117 6.817 -18.037 1.00 76.19 121 GLU A CA 1
ATOM 1039 C C . GLU A 1 121 ? -7.200 7.892 -18.150 1.00 76.19 121 GLU A C 1
ATOM 1041 O O . GLU A 1 121 ? -7.182 8.698 -19.077 1.00 76.19 121 GLU A O 1
ATOM 1046 N N . ARG A 1 122 ? -8.115 7.976 -17.173 1.00 76.50 122 ARG A N 1
ATOM 1047 C CA . ARG A 1 122 ? -9.104 9.066 -17.115 1.00 76.50 122 ARG A CA 1
ATOM 1048 C C . ARG A 1 122 ? -8.444 10.435 -16.971 1.00 76.50 122 ARG A C 1
ATOM 1050 O O . ARG A 1 122 ? -8.927 11.406 -17.551 1.00 76.50 122 ARG A O 1
ATOM 1057 N N . MET A 1 123 ? -7.355 10.525 -16.208 1.00 77.38 123 MET A N 1
ATOM 1058 C CA . MET A 1 123 ? -6.607 11.770 -16.059 1.00 77.38 123 MET A CA 1
ATOM 1059 C C . MET A 1 123 ? -5.862 12.135 -17.345 1.00 77.38 123 MET A C 1
ATOM 1061 O O . MET A 1 123 ? -5.971 13.274 -17.781 1.00 77.38 123 MET A O 1
ATOM 1065 N N . TRP A 1 124 ? -5.195 11.185 -17.998 1.00 77.50 124 TRP A N 1
ATOM 1066 C CA . TRP A 1 124 ? -4.518 11.402 -19.279 1.00 77.50 124 TRP A CA 1
ATOM 1067 C C . TRP A 1 124 ? -5.489 11.738 -20.409 1.00 77.50 124 TRP A C 1
ATOM 1069 O O . TRP A 1 124 ? -5.227 12.651 -21.181 1.00 77.50 124 TRP A O 1
ATOM 1079 N N . SER A 1 125 ? -6.661 11.105 -20.450 1.00 75.75 125 SER A N 1
ATOM 1080 C CA . SER A 1 125 ? -7.738 11.496 -21.363 1.00 75.75 125 SER A CA 1
ATOM 1081 C C . SER A 1 125 ? -8.182 12.944 -21.116 1.00 75.75 125 SER A C 1
ATOM 1083 O O . SER A 1 125 ? -8.322 13.718 -22.062 1.00 75.75 125 SER A O 1
ATOM 1085 N N . SER A 1 126 ? -8.317 13.358 -19.849 1.00 71.94 126 SER A N 1
ATOM 1086 C CA . SER A 1 126 ? -8.601 14.759 -19.513 1.00 71.94 126 SER A CA 1
ATOM 1087 C C . SER A 1 126 ? -7.451 15.705 -19.874 1.00 71.94 126 SER A C 1
ATOM 1089 O O . SER A 1 126 ? -7.719 16.857 -20.196 1.00 71.94 126 SER A O 1
ATOM 1091 N N . MET A 1 127 ? -6.195 15.259 -19.806 1.00 79.06 127 MET A N 1
ATOM 1092 C CA . MET A 1 127 ? -5.030 16.044 -20.231 1.00 79.06 127 MET A CA 1
ATOM 1093 C C . MET A 1 127 ? -4.986 16.205 -21.752 1.00 79.06 127 MET A C 1
ATOM 1095 O O . MET A 1 127 ? -4.671 17.292 -22.231 1.00 79.06 127 MET A O 1
ATOM 1099 N N . GLY A 1 128 ? -5.389 15.177 -22.504 1.00 71.75 128 GLY A N 1
ATOM 1100 C CA . GLY A 1 128 ? -5.537 15.227 -23.961 1.00 71.75 128 GLY A CA 1
ATOM 1101 C C . GLY A 1 128 ? -6.564 16.261 -24.436 1.00 71.75 128 GLY A C 1
ATOM 1102 O O . GLY A 1 128 ? -6.459 16.771 -25.542 1.00 71.75 128 GLY A O 1
ATOM 1103 N N . PHE A 1 129 ? -7.515 16.663 -23.585 1.00 68.81 129 PHE A N 1
ATOM 1104 C CA . PHE A 1 129 ? -8.386 17.806 -23.884 1.00 68.81 129 PHE A CA 1
ATOM 1105 C C . PHE A 1 129 ? -7.625 19.146 -23.879 1.00 68.81 129 PHE A C 1
ATOM 1107 O O . PHE A 1 129 ? -7.967 20.061 -24.625 1.00 68.81 129 PHE A O 1
ATOM 1114 N N . PHE A 1 130 ? -6.590 19.278 -23.042 1.00 68.69 130 PHE A N 1
ATOM 1115 C CA . PHE A 1 130 ? -5.778 20.495 -22.947 1.00 68.69 130 PHE A CA 1
ATOM 1116 C C . PHE A 1 130 ? -4.620 20.519 -23.953 1.00 68.69 130 PHE A C 1
ATOM 1118 O O . PHE A 1 130 ? -4.248 21.607 -24.400 1.00 68.69 130 PHE A O 1
ATOM 1125 N N . HIS A 1 131 ? -4.092 19.351 -24.331 1.00 64.81 131 HIS A N 1
ATOM 1126 C CA . HIS A 1 131 ? -3.139 19.167 -25.427 1.00 64.81 131 HIS A CA 1
ATOM 1127 C C . HIS A 1 131 ? -3.878 18.735 -26.701 1.00 64.81 131 HIS A C 1
ATOM 1129 O O . HIS A 1 131 ? -4.031 17.549 -26.963 1.00 64.81 131 HIS A O 1
ATOM 1135 N N . THR A 1 132 ? -4.339 19.688 -27.513 1.00 60.75 132 THR A N 1
ATOM 1136 C CA . THR A 1 132 ? -4.840 19.368 -28.863 1.00 60.75 132 THR A CA 1
ATOM 1137 C C . THR A 1 132 ? -3.748 19.597 -29.906 1.00 60.75 132 THR A C 1
ATOM 1139 O O . THR A 1 132 ? -3.001 20.573 -29.800 1.00 60.75 132 THR A O 1
ATOM 1142 N N . ASN A 1 133 ? -3.712 18.760 -30.954 1.00 54.34 133 ASN A N 1
ATOM 1143 C CA . ASN A 1 133 ? -2.715 18.794 -32.043 1.00 54.34 133 ASN A CA 1
ATOM 1144 C C . ASN A 1 133 ? -2.558 20.163 -32.731 1.00 54.34 133 ASN A C 1
ATOM 1146 O O . ASN A 1 133 ? -1.560 20.401 -33.401 1.00 54.34 133 ASN A O 1
ATOM 1150 N N . ARG A 1 134 ? -3.528 21.079 -32.593 1.00 56.59 134 ARG A N 1
ATOM 1151 C CA . ARG A 1 134 ? -3.468 22.407 -33.222 1.00 56.59 134 ARG A CA 1
ATOM 1152 C C . ARG A 1 134 ? -3.151 23.563 -32.272 1.00 56.59 134 ARG A C 1
ATOM 1154 O O . ARG A 1 134 ? -2.676 24.580 -32.771 1.00 56.59 134 ARG A O 1
ATOM 1161 N N . ARG A 1 135 ? -3.368 23.468 -30.949 1.00 51.50 135 ARG A N 1
ATOM 1162 C CA . ARG A 1 135 ? -3.057 24.554 -29.987 1.00 51.50 135 ARG A CA 1
ATOM 1163 C C . ARG A 1 135 ? -2.942 24.056 -28.539 1.00 51.50 135 ARG A C 1
ATOM 1165 O O . ARG A 1 135 ? -3.966 23.899 -27.882 1.00 51.50 135 ARG A O 1
ATOM 1172 N N . ASN A 1 136 ? -1.716 23.938 -28.015 1.00 61.03 136 ASN A N 1
ATOM 1173 C CA . ASN A 1 136 ? -1.316 24.464 -26.694 1.00 61.03 136 ASN A CA 1
ATOM 1174 C C . ASN A 1 136 ? 0.144 24.107 -26.361 1.00 61.03 136 ASN A C 1
ATOM 1176 O O . ASN A 1 136 ? 0.440 22.973 -26.003 1.00 61.03 136 ASN A O 1
ATOM 1180 N N . ARG A 1 137 ? 1.046 25.101 -26.358 1.00 68.44 137 ARG A N 1
ATOM 1181 C CA . ARG A 1 137 ? 2.368 25.009 -25.699 1.00 68.44 137 ARG A CA 1
ATOM 1182 C C . ARG A 1 137 ? 2.219 25.255 -24.190 1.00 68.44 137 ARG A C 1
ATOM 1184 O O . ARG A 1 137 ? 2.842 26.157 -23.631 1.00 68.44 137 ARG A O 1
ATOM 1191 N N . LEU A 1 138 ? 1.289 24.555 -23.540 1.00 70.62 138 LEU A N 1
ATOM 1192 C CA . LEU A 1 138 ? 1.155 24.631 -22.087 1.00 70.62 138 LEU A CA 1
ATOM 1193 C C . LEU A 1 138 ? 2.215 23.734 -21.458 1.00 70.62 138 LEU A C 1
ATOM 1195 O O . LEU A 1 138 ? 2.337 22.575 -21.829 1.00 70.62 138 LEU A O 1
ATOM 1199 N N . ASN A 1 139 ? 2.954 24.281 -20.494 1.00 79.81 139 ASN A N 1
ATOM 1200 C CA . ASN A 1 139 ? 3.888 23.496 -19.694 1.00 79.81 139 ASN A CA 1
ATOM 1201 C C . ASN A 1 139 ? 3.126 22.389 -18.927 1.00 79.81 139 ASN A C 1
ATOM 1203 O O . ASN A 1 139 ? 1.998 22.623 -18.471 1.00 79.81 139 ASN A O 1
ATOM 1207 N N . ASN A 1 140 ? 3.755 21.226 -18.756 1.00 80.94 140 ASN A N 1
ATOM 1208 C CA . ASN A 1 140 ? 3.224 20.032 -18.098 1.00 80.94 140 ASN A CA 1
ATOM 1209 C C . ASN A 1 140 ? 2.609 20.349 -16.729 1.00 80.94 140 ASN A C 1
ATOM 1211 O O . ASN A 1 140 ? 1.488 19.931 -16.437 1.00 80.94 140 ASN A O 1
ATOM 1215 N N . ASP A 1 141 ? 3.261 21.198 -15.932 1.00 80.25 141 ASP A N 1
ATOM 1216 C CA . ASP A 1 141 ? 2.751 21.630 -14.624 1.00 80.25 141 ASP A CA 1
ATOM 1217 C C . ASP A 1 141 ? 1.391 22.329 -14.700 1.00 80.25 141 ASP A C 1
ATOM 1219 O O . ASP A 1 141 ? 0.504 22.126 -13.857 1.00 80.25 141 ASP A O 1
ATOM 1223 N N . LYS A 1 142 ? 1.201 23.163 -15.728 1.00 80.56 142 LYS A N 1
ATOM 1224 C CA . LYS A 1 142 ? -0.060 23.879 -15.941 1.00 80.56 142 LYS A CA 1
ATOM 1225 C C . LYS A 1 142 ? -1.145 22.911 -16.382 1.00 80.56 142 LYS A C 1
ATOM 1227 O O . LYS A 1 142 ? -2.256 22.984 -15.861 1.00 80.56 142 LYS A O 1
ATOM 1232 N N . VAL A 1 143 ? -0.828 21.987 -17.284 1.00 80.31 143 VAL A N 1
ATOM 1233 C CA . VAL A 1 143 ? -1.787 20.979 -17.754 1.00 80.31 143 VAL A CA 1
ATOM 1234 C C . VAL A 1 143 ? -2.195 20.036 -16.629 1.00 80.31 143 VAL A C 1
ATOM 1236 O O . VAL A 1 143 ? -3.385 19.762 -16.454 1.00 80.31 143 VAL A O 1
ATOM 1239 N N . LEU A 1 144 ? -1.246 19.619 -15.795 1.00 81.56 144 LEU A N 1
ATOM 1240 C CA . LEU A 1 144 ? -1.510 18.826 -14.602 1.00 81.56 144 LEU A CA 1
ATOM 1241 C C . LEU A 1 144 ? -2.415 19.573 -13.618 1.00 81.56 144 LEU A C 1
ATOM 1243 O O . LEU A 1 144 ? -3.391 19.006 -13.123 1.00 81.56 144 LEU A O 1
ATOM 1247 N N . SER A 1 145 ? -2.129 20.847 -13.353 1.00 79.44 145 SER A N 1
ATOM 1248 C CA . SER A 1 145 ? -2.933 21.680 -12.450 1.00 79.44 145 SER A CA 1
ATOM 1249 C C . SER A 1 145 ? -4.363 21.870 -12.966 1.00 79.44 145 SER A C 1
ATOM 1251 O O . SER A 1 145 ? -5.325 21.687 -12.218 1.00 79.44 145 SER A O 1
ATOM 1253 N N . MET A 1 146 ? -4.516 22.156 -14.259 1.00 78.44 146 MET A N 1
ATOM 1254 C CA . MET A 1 146 ? -5.817 22.296 -14.921 1.00 78.44 146 MET A CA 1
ATOM 1255 C C . MET A 1 146 ? -6.607 20.984 -14.919 1.00 78.44 146 MET A C 1
ATOM 1257 O O . MET A 1 146 ? -7.799 20.980 -14.620 1.00 78.44 146 MET A O 1
ATOM 1261 N N . SER A 1 147 ? -5.942 19.855 -15.164 1.00 77.00 147 SER A N 1
ATOM 1262 C CA . SER A 1 147 ? -6.567 18.527 -15.140 1.00 77.00 147 SER A CA 1
ATOM 1263 C C . SER A 1 147 ? -7.032 18.137 -13.740 1.00 77.00 147 SER A C 1
ATOM 1265 O O . SER A 1 147 ? -8.139 17.623 -13.580 1.00 77.00 147 SER A O 1
ATOM 1267 N N . LYS A 1 148 ? -6.245 18.453 -12.703 1.00 79.94 148 LYS A N 1
ATOM 1268 C CA . LYS A 1 148 ? -6.648 18.278 -11.298 1.00 79.94 148 LYS A CA 1
ATOM 1269 C C . LYS A 1 148 ? -7.878 19.121 -10.953 1.00 79.94 148 LYS A C 1
ATOM 1271 O O . LYS A 1 148 ? -8.802 18.614 -10.316 1.00 79.94 148 LYS A O 1
ATOM 1276 N N . LEU A 1 149 ? -7.915 20.384 -11.389 1.00 77.50 149 LEU A N 1
ATOM 1277 C CA . LEU A 1 149 ? -9.079 21.257 -11.202 1.00 77.50 149 LEU A CA 1
ATOM 1278 C C . LEU A 1 149 ? -10.316 20.701 -11.913 1.00 77.50 149 LEU A C 1
ATOM 1280 O O . LEU A 1 149 ? -11.370 20.576 -11.292 1.00 77.50 149 LEU A O 1
ATOM 1284 N N . HIS A 1 150 ? -10.177 20.300 -13.177 1.00 74.50 150 HIS A N 1
ATOM 1285 C CA . HIS A 1 150 ? -11.259 19.709 -13.960 1.00 74.50 150 HIS A CA 1
ATOM 1286 C C . HIS A 1 150 ? -11.804 18.427 -13.307 1.00 74.50 150 HIS A C 1
ATOM 1288 O O . HIS A 1 150 ? -13.016 18.279 -13.139 1.00 74.50 150 HIS A O 1
ATOM 1294 N N . ALA A 1 151 ? -10.922 17.538 -12.841 1.00 72.19 151 ALA A N 1
ATOM 1295 C CA . ALA A 1 151 ? -11.306 16.328 -12.119 1.00 72.19 151 ALA A CA 1
ATOM 1296 C C . ALA A 1 151 ? -12.059 16.639 -10.813 1.00 72.19 151 ALA A C 1
ATOM 1298 O O . ALA A 1 151 ? -13.083 16.014 -10.534 1.00 72.19 151 ALA A O 1
ATOM 1299 N N . SER A 1 152 ? -11.592 17.623 -10.036 1.00 74.62 152 SER A N 1
ATOM 1300 C CA . SER A 1 152 ? -12.235 18.056 -8.787 1.00 74.62 152 SER A CA 1
ATOM 1301 C C . SER A 1 152 ? -13.640 18.622 -9.024 1.00 74.62 152 SER A C 1
ATOM 1303 O O . SER A 1 152 ? -14.600 18.229 -8.354 1.00 74.62 152 SER A O 1
ATOM 1305 N N . ILE A 1 153 ? -13.785 19.486 -10.033 1.00 74.50 153 ILE A N 1
ATOM 1306 C CA . ILE A 1 153 ? -15.072 20.066 -10.431 1.00 74.50 153 ILE A CA 1
ATOM 1307 C C . ILE A 1 153 ? -16.044 18.954 -10.840 1.00 74.50 153 ILE A C 1
ATOM 1309 O O . ILE A 1 153 ? -17.140 18.862 -10.280 1.00 74.50 153 ILE A O 1
ATOM 1313 N N . ASN A 1 154 ? -15.625 18.050 -11.728 1.00 72.88 154 ASN A N 1
ATOM 1314 C CA . ASN A 1 154 ? -16.458 16.938 -12.189 1.00 72.88 154 ASN A CA 1
ATOM 1315 C C . ASN A 1 154 ? -16.842 15.983 -11.054 1.00 72.88 154 ASN A C 1
ATOM 1317 O O . ASN A 1 154 ? -17.986 15.535 -10.981 1.00 72.88 154 ASN A O 1
ATOM 1321 N N . PHE A 1 155 ? -15.921 15.701 -10.130 1.00 72.19 155 PHE A N 1
ATOM 1322 C CA . PHE A 1 155 ? -16.218 14.908 -8.940 1.00 72.19 155 PHE A CA 1
ATOM 1323 C C . PHE A 1 155 ? -17.288 15.577 -8.067 1.00 72.19 155 PHE A C 1
ATOM 1325 O O . PHE A 1 155 ? -18.219 14.911 -7.613 1.00 72.19 155 PHE A O 1
ATOM 1332 N N . SER A 1 156 ? -17.199 16.896 -7.870 1.00 70.12 156 SER A N 1
ATOM 1333 C CA . SER A 1 156 ? -18.185 17.650 -7.091 1.00 70.12 156 SER A CA 1
ATOM 1334 C C . SER A 1 156 ? -19.581 17.621 -7.724 1.00 70.12 156 SER A C 1
ATOM 1336 O O . SER A 1 156 ? -20.569 17.465 -7.002 1.00 70.12 156 SER A O 1
ATOM 1338 N N . PHE A 1 157 ? -19.671 17.698 -9.057 1.00 71.62 157 PHE A N 1
ATOM 1339 C CA . PHE A 1 157 ? -20.936 17.584 -9.783 1.00 71.62 157 PHE A CA 1
ATOM 1340 C C . PHE A 1 157 ? -21.537 16.188 -9.646 1.00 71.62 157 PHE A C 1
ATOM 1342 O O . PHE A 1 157 ? -22.679 16.070 -9.209 1.00 71.62 157 PHE A O 1
ATOM 1349 N N . ARG A 1 158 ? -20.744 15.138 -9.894 1.00 74.56 158 ARG A N 1
ATOM 1350 C CA . ARG A 1 158 ? -21.187 13.744 -9.723 1.00 74.56 158 ARG A CA 1
ATOM 1351 C C . ARG A 1 158 ? -21.662 13.464 -8.302 1.00 74.56 158 ARG A C 1
ATOM 1353 O O . ARG A 1 158 ? -22.660 12.785 -8.107 1.00 74.56 158 ARG A O 1
ATOM 1360 N N . LYS A 1 159 ? -20.978 14.009 -7.292 1.00 74.94 159 LYS A N 1
ATOM 1361 C CA . LYS A 1 159 ? -21.391 13.863 -5.891 1.00 74.94 159 LYS A CA 1
ATOM 1362 C C . LYS A 1 159 ? -22.761 14.499 -5.631 1.00 74.94 159 LYS A C 1
ATOM 1364 O O . LYS A 1 159 ? -23.580 13.885 -4.955 1.00 74.94 159 LYS A O 1
ATOM 1369 N N . LYS A 1 160 ? -23.013 15.702 -6.159 1.00 77.94 160 LYS A N 1
ATOM 1370 C CA . LYS A 1 160 ? -24.319 16.377 -6.038 1.00 77.94 160 LYS A CA 1
ATOM 1371 C C . LYS A 1 160 ? -25.423 15.611 -6.763 1.00 77.94 160 LYS A C 1
ATOM 1373 O O . LYS A 1 160 ? -26.513 15.468 -6.224 1.00 77.94 160 LYS A O 1
ATOM 1378 N N . GLU A 1 161 ? -25.131 15.101 -7.954 1.00 78.75 161 GLU A N 1
ATOM 1379 C CA . GLU A 1 161 ? -26.055 14.280 -8.738 1.00 78.75 161 GLU A CA 1
ATOM 1380 C C . GLU A 1 161 ? -26.423 12.988 -7.997 1.00 78.75 161 GLU A C 1
ATOM 1382 O O . GLU A 1 161 ? -27.600 12.686 -7.842 1.00 78.75 161 GLU A O 1
ATOM 1387 N N . LEU A 1 162 ? -25.441 12.287 -7.422 1.00 79.38 162 LEU A N 1
ATOM 1388 C CA . LEU A 1 162 ? -25.689 11.103 -6.594 1.00 79.38 162 LEU A CA 1
ATOM 1389 C C . LEU A 1 162 ? -26.555 11.416 -5.368 1.00 79.38 162 LEU A C 1
ATOM 1391 O O . LEU A 1 162 ? -27.461 10.651 -5.057 1.00 79.38 162 LEU A O 1
ATOM 1395 N N . GLN A 1 163 ? -26.304 12.537 -4.687 1.00 82.12 163 GLN A N 1
ATOM 1396 C CA . GLN A 1 163 ? -27.125 12.970 -3.550 1.00 82.12 163 GLN A CA 1
ATOM 1397 C C . GLN A 1 163 ? -28.568 13.271 -3.968 1.00 82.12 163 GLN A C 1
ATOM 1399 O O . GLN A 1 163 ? -29.499 12.891 -3.260 1.00 82.12 163 GLN A O 1
ATOM 1404 N N . LYS A 1 164 ? -28.756 13.919 -5.123 1.00 82.50 164 LYS A N 1
ATOM 1405 C CA . LYS A 1 164 ? -30.079 14.193 -5.689 1.00 82.50 164 LYS A CA 1
ATOM 1406 C C . LYS A 1 164 ? -30.809 12.893 -6.035 1.00 82.50 164 LYS A C 1
ATOM 1408 O O . LYS A 1 164 ? -31.924 12.690 -5.569 1.00 82.50 164 LYS A O 1
ATOM 1413 N N . ASN A 1 165 ? -30.151 11.985 -6.754 1.00 77.44 165 ASN A N 1
ATOM 1414 C CA . ASN A 1 165 ? -30.720 10.693 -7.139 1.00 77.44 165 ASN A CA 1
ATOM 1415 C C . ASN A 1 165 ? -31.069 9.839 -5.909 1.00 77.44 165 ASN A C 1
ATOM 1417 O O . ASN A 1 165 ? -32.089 9.157 -5.890 1.00 77.44 165 ASN A O 1
ATOM 1421 N N . GLN A 1 166 ? -30.249 9.895 -4.855 1.00 77.69 166 GLN A N 1
ATOM 1422 C CA . GLN A 1 166 ? -30.528 9.210 -3.594 1.00 77.69 166 GLN A CA 1
ATOM 1423 C C . GLN A 1 166 ? -31.753 9.797 -2.879 1.00 77.69 166 GLN A C 1
ATOM 1425 O O . GLN A 1 166 ? -32.565 9.039 -2.352 1.00 77.69 166 GLN A O 1
ATOM 1430 N N . ALA A 1 167 ? -31.906 11.124 -2.872 1.00 76.56 167 ALA A N 1
ATOM 1431 C CA . ALA A 1 167 ? -33.075 11.784 -2.298 1.00 76.56 167 ALA A CA 1
ATOM 1432 C C . ALA A 1 167 ? -34.360 11.438 -3.069 1.00 76.56 167 ALA A C 1
ATOM 1434 O O . ALA A 1 167 ? -35.360 11.091 -2.449 1.00 76.56 167 ALA A O 1
ATOM 1435 N N . GLU A 1 168 ? -34.316 11.448 -4.403 1.00 78.19 168 GLU A N 1
ATOM 1436 C CA . GLU A 1 168 ? -35.448 11.061 -5.258 1.00 78.19 168 GLU A CA 1
ATOM 1437 C C . GLU A 1 168 ? -35.832 9.583 -5.076 1.00 78.19 168 GLU A C 1
ATOM 1439 O O . GLU A 1 168 ? -37.013 9.253 -4.986 1.00 78.19 168 GLU A O 1
ATOM 1444 N N . PHE A 1 169 ? -34.849 8.687 -4.941 1.00 75.81 169 PHE A N 1
ATOM 1445 C CA . PHE A 1 169 ? -35.102 7.268 -4.672 1.00 75.81 169 PHE A CA 1
ATOM 1446 C C . PHE A 1 169 ? -35.767 7.032 -3.306 1.00 75.81 169 PHE A C 1
ATOM 1448 O O . PHE A 1 169 ? -36.639 6.173 -3.174 1.00 75.81 169 PHE A O 1
ATOM 1455 N N . LEU A 1 170 ? -35.375 7.788 -2.277 1.00 71.75 170 LEU A N 1
ATOM 1456 C CA . LEU A 1 170 ? -35.997 7.706 -0.953 1.00 71.75 170 LEU A CA 1
ATOM 1457 C C . LEU A 1 170 ? -37.416 8.296 -0.947 1.00 71.75 170 LEU A C 1
ATOM 1459 O O . LEU A 1 170 ? -38.288 7.743 -0.283 1.00 71.75 170 LEU A O 1
ATOM 1463 N N . ASP A 1 171 ? -37.662 9.357 -1.717 1.00 72.12 171 ASP A N 1
ATOM 1464 C CA . ASP A 1 171 ? -38.979 9.996 -1.838 1.00 72.12 171 ASP A CA 1
ATOM 1465 C C . ASP A 1 171 ? -39.990 9.113 -2.601 1.00 72.12 171 ASP A C 1
ATOM 1467 O O . ASP A 1 171 ? -41.166 9.034 -2.243 1.00 72.12 171 ASP A O 1
ATOM 1471 N N . LEU A 1 172 ? -39.527 8.349 -3.601 1.00 61.12 172 LEU A N 1
ATOM 1472 C CA . LEU A 1 172 ? -40.343 7.350 -4.308 1.00 61.12 172 LEU A CA 1
ATOM 1473 C C . LEU A 1 172 ? -40.756 6.170 -3.413 1.00 61.12 172 LEU A C 1
ATOM 1475 O O . LEU A 1 172 ? -41.869 5.666 -3.546 1.00 61.12 172 LEU A O 1
ATOM 1479 N N . ASN A 1 173 ? -39.900 5.766 -2.471 1.00 58.12 173 ASN A N 1
ATOM 1480 C CA . ASN A 1 173 ? -40.193 4.689 -1.518 1.00 58.12 173 ASN A CA 1
ATOM 1481 C C . ASN A 1 173 ? -41.016 5.150 -0.297 1.00 58.12 173 ASN A C 1
ATOM 1483 O O . ASN A 1 173 ? -41.400 4.321 0.526 1.00 58.12 173 ASN A O 1
ATOM 1487 N N . ALA A 1 174 ? -41.289 6.453 -0.165 1.00 53.81 174 ALA A N 1
ATOM 1488 C CA . ALA A 1 174 ? -42.083 7.029 0.922 1.00 53.81 174 ALA A CA 1
ATOM 1489 C C . ALA A 1 174 ? -43.579 7.195 0.582 1.00 53.81 174 ALA A C 1
ATOM 1491 O O . ALA A 1 174 ? -44.367 7.557 1.459 1.00 53.81 174 ALA A O 1
ATOM 1492 N N . LYS A 1 175 ? -44.003 6.927 -0.662 1.00 47.56 175 LYS A N 1
ATOM 1493 C CA . LYS A 1 175 ? -45.425 6.951 -1.045 1.00 47.56 175 LYS A CA 1
ATOM 1494 C C . LYS A 1 175 ? -46.058 5.570 -0.825 1.00 47.56 175 LYS A C 1
ATOM 1496 O O . LYS A 1 175 ? -45.469 4.577 -1.253 1.00 47.56 175 LYS A O 1
ATOM 1501 N N . PRO A 1 176 ? -47.239 5.470 -0.180 1.00 40.03 176 PRO A N 1
ATOM 1502 C CA . PRO A 1 176 ? -47.890 4.183 0.000 1.00 40.03 176 PRO A CA 1
ATOM 1503 C C . PRO A 1 176 ? -48.301 3.641 -1.367 1.00 40.03 176 PRO A C 1
ATOM 1505 O O . PRO A 1 176 ? -48.906 4.348 -2.173 1.00 40.03 176 PRO A O 1
ATOM 1508 N N . VAL A 1 177 ? -47.959 2.380 -1.614 1.00 47.34 177 VAL A N 1
ATOM 1509 C CA . VAL A 1 177 ? -48.464 1.614 -2.749 1.00 47.34 177 VAL A CA 1
ATOM 1510 C C . VAL A 1 177 ? -49.950 1.368 -2.505 1.00 47.34 177 VAL A C 1
ATOM 1512 O O . VAL A 1 177 ? -50.310 0.464 -1.757 1.00 47.34 177 VAL A O 1
ATOM 1515 N N . GLU A 1 178 ? -50.807 2.162 -3.143 1.00 36.84 178 GLU A N 1
ATOM 1516 C CA . GLU A 1 178 ? -52.157 1.723 -3.479 1.00 36.84 178 GLU A CA 1
ATOM 1517 C C . GLU A 1 178 ? -52.235 1.456 -4.982 1.00 36.84 178 GLU A C 1
ATOM 1519 O O . GLU A 1 178 ? -51.851 2.251 -5.839 1.00 36.84 178 GLU A O 1
ATOM 1524 N N . THR A 1 179 ? -52.630 0.220 -5.235 1.00 40.06 179 THR A N 1
ATOM 1525 C CA . THR A 1 179 ? -52.755 -0.517 -6.481 1.00 40.06 179 THR A CA 1
ATOM 1526 C C . THR A 1 179 ? -53.744 0.135 -7.437 1.00 40.06 179 THR A C 1
ATOM 1528 O O . THR A 1 179 ? -54.852 0.377 -6.998 1.00 40.06 179 THR A O 1
ATOM 1531 N N . GLU A 1 180 ? -53.415 0.249 -8.731 1.00 31.58 180 GLU A N 1
ATOM 1532 C CA . GLU A 1 180 ? -54.310 -0.142 -9.839 1.00 31.58 180 GLU A CA 1
ATOM 1533 C C . GLU A 1 180 ? -53.472 -0.535 -11.072 1.00 31.58 180 GLU A C 1
ATOM 1535 O O . GLU A 1 180 ? -53.001 0.288 -11.855 1.00 31.58 180 GLU A O 1
ATOM 1540 N N . PHE A 1 181 ? -53.277 -1.845 -11.245 1.00 36.97 181 PHE A N 1
ATOM 1541 C CA . PHE A 1 181 ? -53.037 -2.437 -12.557 1.00 36.97 181 PHE A CA 1
ATOM 1542 C C . PHE A 1 181 ? -54.376 -2.439 -13.299 1.00 36.97 181 PHE A C 1
ATOM 1544 O O . PHE A 1 181 ? -55.277 -3.149 -12.856 1.00 36.97 181 PHE A O 1
ATOM 1551 N N . SER A 1 182 ? -54.498 -1.693 -14.403 1.00 28.97 182 SER A N 1
ATOM 1552 C CA . SER A 1 182 ? -55.178 -2.087 -15.659 1.00 28.97 182 SER A CA 1
ATOM 1553 C C . SER A 1 182 ? -55.515 -0.864 -16.516 1.00 28.97 182 SER A C 1
ATOM 1555 O O . SER A 1 182 ? -56.483 -0.162 -16.249 1.00 28.97 182 SER A O 1
ATOM 1557 N N . ASN A 1 183 ? -54.755 -0.637 -17.587 1.00 29.62 183 ASN A N 1
ATOM 1558 C CA . ASN A 1 183 ? -55.281 -0.712 -18.957 1.00 29.62 183 ASN A CA 1
ATOM 1559 C C . ASN A 1 183 ? -54.199 -0.319 -19.965 1.00 29.62 183 ASN A C 1
ATOM 1561 O O . ASN A 1 183 ? -53.842 0.844 -20.130 1.00 29.62 183 ASN A O 1
ATOM 1565 N N . LEU A 1 184 ? -53.715 -1.337 -20.672 1.00 38.19 184 LEU A N 1
ATOM 1566 C CA . LEU A 1 184 ? -53.068 -1.196 -21.964 1.00 38.19 184 LEU A CA 1
ATOM 1567 C C . LEU A 1 184 ? -54.113 -0.719 -22.982 1.00 38.19 184 LEU A C 1
ATOM 1569 O O . LEU A 1 184 ? -55.054 -1.453 -23.278 1.00 38.19 184 LEU A O 1
ATOM 1573 N N . GLN A 1 185 ? -53.911 0.463 -23.563 1.00 28.73 185 GLN A N 1
ATOM 1574 C CA . GLN A 1 185 ? -54.346 0.760 -24.926 1.00 28.73 185 GLN A CA 1
ATOM 1575 C C . GLN A 1 185 ? -53.264 1.577 -25.630 1.00 28.73 185 GLN A C 1
ATOM 1577 O O . GLN A 1 185 ? -53.003 2.733 -25.312 1.00 28.73 185 GLN A O 1
ATOM 1582 N N . ILE A 1 186 ? -52.618 0.894 -26.570 1.00 40.41 186 ILE A N 1
ATOM 1583 C CA . ILE A 1 186 ? -51.741 1.439 -27.596 1.00 40.41 186 ILE A CA 1
ATOM 1584 C C . ILE A 1 186 ? -52.611 2.275 -28.538 1.00 40.41 186 ILE A C 1
ATOM 1586 O O . ILE A 1 186 ? -53.556 1.748 -29.125 1.00 40.41 186 ILE A O 1
ATOM 1590 N N . LEU A 1 187 ? -52.264 3.550 -28.700 1.00 27.53 187 LEU A N 1
ATOM 1591 C CA . LEU A 1 187 ? -52.516 4.308 -29.920 1.00 27.53 187 LEU A CA 1
ATOM 1592 C C . LEU A 1 187 ? -51.201 4.983 -30.303 1.00 27.53 187 LEU A C 1
ATOM 1594 O O . LEU A 1 187 ? -50.830 6.030 -29.776 1.00 27.53 187 LEU A O 1
ATOM 1598 N N . ASP A 1 188 ? -50.494 4.297 -31.197 1.00 32.81 188 ASP A N 1
ATOM 1599 C CA . ASP A 1 188 ? -49.491 4.865 -32.084 1.00 32.81 188 ASP A CA 1
ATOM 1600 C C . ASP A 1 188 ? -50.088 6.071 -32.814 1.00 32.81 188 ASP A C 1
ATOM 1602 O O . ASP A 1 188 ? -51.150 5.942 -33.426 1.00 32.81 188 ASP A O 1
ATOM 1606 N N . ASN A 1 189 ? -49.416 7.222 -32.742 1.00 30.61 189 ASN A N 1
ATOM 1607 C CA . ASN A 1 189 ? -48.934 7.988 -33.896 1.00 30.61 189 ASN A CA 1
ATOM 1608 C C . ASN A 1 189 ? -48.431 9.362 -33.418 1.00 30.61 189 ASN A C 1
ATOM 1610 O O . ASN A 1 189 ? -49.226 10.264 -33.179 1.00 30.61 189 ASN A O 1
ATOM 1614 N N . ASP A 1 190 ? -47.118 9.501 -33.252 1.00 26.30 190 ASP A N 1
ATOM 1615 C CA . ASP A 1 190 ? -46.376 10.603 -33.870 1.00 26.30 190 ASP A CA 1
ATOM 1616 C C . ASP A 1 190 ? -44.880 10.313 -33.760 1.00 26.30 190 ASP A C 1
ATOM 1618 O O . ASP A 1 190 ? -44.220 10.465 -32.732 1.00 26.30 190 ASP A O 1
ATOM 1622 N N . SER A 1 191 ? -44.358 9.832 -34.882 1.00 35.19 191 SER A N 1
ATOM 1623 C CA . SER A 1 191 ? -42.948 9.928 -35.210 1.00 35.19 191 SER A CA 1
ATOM 1624 C C . SER A 1 191 ? -42.576 11.399 -35.368 1.00 35.19 191 SER A C 1
ATOM 1626 O O . SER A 1 191 ? -43.133 12.061 -36.235 1.00 35.19 191 SER A O 1
ATOM 1628 N N . ALA A 1 192 ? -41.593 11.871 -34.605 1.00 28.00 192 ALA A N 1
ATOM 1629 C CA . ALA A 1 192 ? -40.583 12.804 -35.100 1.00 28.00 192 ALA A CA 1
ATOM 1630 C C . ALA A 1 192 ? -39.382 12.863 -34.135 1.00 28.00 192 ALA A C 1
ATOM 1632 O O . ALA A 1 192 ? -39.441 13.457 -33.065 1.00 28.00 192 ALA A O 1
ATOM 1633 N N . GLU A 1 193 ? -38.297 12.230 -34.584 1.00 27.72 193 GLU A N 1
ATOM 1634 C CA . GLU A 1 193 ? -36.913 12.710 -34.481 1.00 27.72 193 GLU A CA 1
ATOM 1635 C C . GLU A 1 193 ? -36.169 12.695 -33.128 1.00 27.72 193 GLU A C 1
ATOM 1637 O O . GLU A 1 193 ? -36.139 13.629 -32.332 1.00 27.72 193 GLU A O 1
ATOM 1642 N N . VAL A 1 194 ? -35.395 11.611 -32.990 1.00 34.59 194 VAL A N 1
ATOM 1643 C CA . VAL A 1 194 ? -33.967 11.641 -32.629 1.00 34.59 194 VAL A CA 1
ATOM 1644 C C . VAL A 1 194 ? -33.208 12.603 -33.560 1.00 34.59 194 VAL A C 1
ATOM 1646 O O . VAL A 1 194 ? -33.577 12.709 -34.727 1.00 34.59 194 VAL A O 1
ATOM 1649 N N . LEU A 1 195 ? -32.080 13.139 -33.054 1.00 29.95 195 LEU A N 1
ATOM 1650 C CA . LEU A 1 195 ? -31.037 13.990 -33.680 1.00 29.95 195 LEU A CA 1
ATOM 1651 C C . LEU A 1 195 ? -31.249 15.482 -33.354 1.00 29.95 195 LEU A C 1
ATOM 1653 O O . LEU A 1 195 ? -32.319 16.011 -33.583 1.00 29.95 195 LEU A O 1
ATOM 1657 N N . GLN A 1 196 ? -30.318 16.267 -32.803 1.00 34.62 196 GLN A N 1
ATOM 1658 C CA . GLN A 1 196 ? -28.848 16.329 -32.840 1.00 34.62 196 GLN A CA 1
ATOM 1659 C C .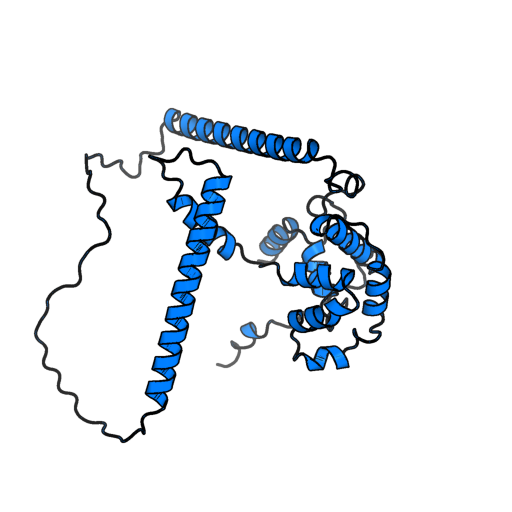 GLN A 1 196 ? -28.447 17.439 -31.807 1.00 34.62 196 GLN A C 1
ATOM 1661 O O . GLN A 1 196 ? -29.300 18.227 -31.419 1.00 34.62 196 GLN A O 1
ATOM 1666 N N . GLN A 1 197 ? -27.238 17.618 -31.266 1.00 30.39 197 GLN A N 1
ATOM 1667 C CA . GLN A 1 197 ? -25.934 17.618 -31.918 1.00 30.39 197 GLN A CA 1
ATOM 1668 C C . GLN A 1 197 ? -24.827 17.739 -30.844 1.00 30.39 197 GLN A C 1
ATOM 1670 O O . GLN A 1 197 ? -24.854 18.624 -29.987 1.00 30.39 197 GLN A O 1
ATOM 1675 N N . ASN A 1 198 ? -23.829 16.861 -30.947 1.00 36.66 198 ASN A N 1
ATOM 1676 C CA . ASN A 1 198 ? -22.446 17.151 -30.564 1.00 36.66 198 ASN A CA 1
ATOM 1677 C C . ASN A 1 198 ? -21.966 18.410 -31.316 1.00 36.66 198 ASN A C 1
ATOM 1679 O O . ASN A 1 198 ? -22.528 18.706 -32.374 1.00 36.66 198 ASN A O 1
ATOM 1683 N N . PRO A 1 199 ? -20.918 19.126 -30.870 1.00 30.89 199 PRO A N 1
ATOM 1684 C CA . PRO A 1 199 ? -20.310 20.142 -31.715 1.00 30.89 199 PRO A CA 1
ATOM 1685 C C . PRO A 1 199 ? -19.776 19.448 -32.970 1.00 30.89 199 PRO A C 1
ATOM 1687 O O . PRO A 1 199 ? -18.866 18.624 -32.897 1.00 30.89 199 PRO A O 1
ATOM 1690 N N . VAL A 1 200 ? -20.412 19.745 -34.100 1.00 30.94 200 VAL A N 1
ATOM 1691 C CA . VAL A 1 200 ? -19.980 19.334 -35.428 1.00 30.94 200 VAL A CA 1
ATOM 1692 C C . VAL A 1 200 ? -18.718 20.114 -35.758 1.00 30.94 200 VAL A C 1
ATOM 1694 O O . VAL A 1 200 ? -18.722 21.340 -35.875 1.00 30.94 200 VAL A O 1
ATOM 1697 N N . ASP A 1 201 ? -17.645 19.350 -35.882 1.00 36.97 201 ASP A N 1
ATOM 1698 C CA . ASP A 1 201 ? -16.522 19.626 -36.754 1.00 36.97 201 ASP A CA 1
ATOM 1699 C C . ASP A 1 201 ? -17.070 19.751 -38.186 1.00 36.97 201 ASP A C 1
ATOM 1701 O O . ASP A 1 201 ? -17.621 18.795 -38.721 1.00 36.97 201 ASP A O 1
ATOM 1705 N N . ASN A 1 202 ? -17.007 20.948 -38.764 1.00 28.94 202 ASN A N 1
ATOM 1706 C CA . ASN A 1 202 ? -17.208 21.193 -40.192 1.00 28.94 202 ASN A CA 1
ATOM 1707 C C . ASN A 1 202 ? -16.319 22.375 -40.585 1.00 28.94 202 ASN A C 1
ATOM 1709 O O . ASN A 1 202 ? -16.772 23.506 -40.733 1.00 28.94 202 ASN A O 1
ATOM 1713 N N . ASN A 1 203 ? -15.033 22.092 -40.744 1.00 29.92 203 ASN A N 1
ATOM 1714 C CA . ASN A 1 203 ? -14.337 22.546 -41.938 1.00 29.92 203 ASN A CA 1
ATOM 1715 C C . ASN A 1 203 ? -13.947 21.280 -42.700 1.00 29.92 203 ASN A C 1
ATOM 1717 O O . ASN A 1 203 ? -12.837 20.774 -42.555 1.00 29.92 203 ASN A O 1
ATOM 1721 N N . ASP A 1 204 ? -14.910 20.754 -43.455 1.00 34.88 204 ASP A N 1
ATOM 1722 C CA . ASP A 1 204 ? -14.616 19.916 -44.608 1.00 34.88 204 ASP A CA 1
ATOM 1723 C C . ASP A 1 204 ? -13.967 20.822 -45.662 1.00 34.88 204 ASP A C 1
ATOM 1725 O O . ASP A 1 204 ? -14.623 21.674 -46.259 1.00 34.88 204 ASP A O 1
ATOM 1729 N N . ASP A 1 205 ? -12.658 20.679 -45.826 1.00 29.97 205 ASP A N 1
ATOM 1730 C CA . ASP A 1 205 ? -12.068 20.751 -47.156 1.00 29.97 205 ASP A CA 1
ATOM 1731 C C . ASP A 1 205 ? -11.387 19.407 -47.398 1.00 29.97 205 ASP A C 1
ATOM 1733 O O . ASP A 1 205 ? -10.208 19.204 -47.113 1.00 29.97 205 ASP A O 1
ATOM 1737 N N . GLY A 1 206 ? -12.215 18.428 -47.755 1.00 39.44 206 GLY A N 1
ATOM 1738 C CA . GLY A 1 206 ? -11.977 17.508 -48.848 1.00 39.44 206 GLY A CA 1
ATOM 1739 C C . GLY A 1 206 ? -10.551 17.005 -48.986 1.00 39.44 206 GLY A C 1
ATOM 1740 O O . GLY A 1 206 ? -9.803 17.476 -49.837 1.00 39.44 206 GLY A O 1
ATOM 1741 N N . ASN A 1 207 ? -10.239 15.914 -48.291 1.00 32.69 207 ASN A N 1
ATOM 1742 C CA . ASN A 1 207 ? -9.592 14.821 -48.998 1.00 32.69 207 ASN A CA 1
ATOM 1743 C C . ASN A 1 207 ? -9.932 13.482 -48.349 1.00 32.69 207 ASN A C 1
ATOM 1745 O O . ASN A 1 207 ? -9.611 13.215 -47.194 1.00 32.69 207 ASN A O 1
ATOM 1749 N N . VAL A 1 208 ? -10.600 12.635 -49.125 1.00 41.38 208 VAL A N 1
ATOM 1750 C CA . VAL A 1 208 ? -10.782 11.219 -48.827 1.00 41.38 208 VAL A CA 1
ATOM 1751 C C . VAL A 1 208 ? -9.404 10.563 -48.955 1.00 41.38 208 VAL A C 1
ATOM 1753 O O . VAL A 1 208 ? -9.029 10.117 -50.038 1.00 41.38 208 VAL A O 1
ATOM 1756 N N . GLU A 1 209 ? -8.619 10.526 -47.876 1.00 35.78 209 GLU A N 1
ATOM 1757 C CA . GLU A 1 209 ? -7.473 9.613 -47.796 1.00 35.78 209 GLU A CA 1
ATOM 1758 C C . GLU A 1 209 ? -8.037 8.207 -47.577 1.00 35.78 209 GLU A C 1
ATOM 1760 O O . GLU A 1 209 ? -8.541 7.852 -46.513 1.00 35.78 209 GLU A O 1
ATOM 1765 N N . SER A 1 210 ? -8.037 7.432 -48.660 1.00 36.09 210 SER A N 1
ATOM 1766 C CA . SER A 1 210 ? -8.382 6.017 -48.656 1.00 36.09 210 SER A CA 1
ATOM 1767 C C . SER A 1 210 ? -7.589 5.259 -47.585 1.00 36.09 210 SER A C 1
ATOM 1769 O O . SER A 1 210 ? -6.427 5.577 -47.334 1.00 36.09 210 SER A O 1
ATOM 1771 N N . GLU A 1 211 ? -8.166 4.184 -47.050 1.00 40.78 211 GLU A N 1
ATOM 1772 C CA . GLU A 1 211 ? -7.524 3.183 -46.176 1.00 40.78 211 GLU A CA 1
ATOM 1773 C C . GLU A 1 211 ? -6.326 2.430 -46.822 1.00 40.78 211 GLU A C 1
ATOM 1775 O O . GLU A 1 211 ? -5.989 1.323 -46.415 1.00 40.78 211 GLU A O 1
ATOM 1780 N N . ASN A 1 212 ? -5.641 3.025 -47.804 1.00 43.19 212 ASN A N 1
ATOM 1781 C CA . ASN A 1 212 ? -4.390 2.545 -48.394 1.00 43.19 212 ASN A CA 1
ATOM 1782 C C . ASN A 1 212 ? -3.192 3.500 -48.193 1.00 43.19 212 ASN A C 1
ATOM 1784 O O . ASN A 1 212 ? -2.134 3.244 -48.760 1.00 43.19 212 ASN A O 1
ATOM 1788 N N . ASP A 1 213 ? -3.304 4.572 -47.400 1.00 43.25 213 ASP A N 1
ATOM 1789 C CA . ASP A 1 213 ? -2.282 5.639 -47.386 1.00 43.25 213 ASP A CA 1
ATOM 1790 C C . ASP A 1 213 ? -1.114 5.454 -46.389 1.00 43.25 213 ASP A C 1
ATOM 1792 O O . ASP A 1 213 ? -0.238 6.309 -46.257 1.00 43.25 213 ASP A O 1
ATOM 1796 N N . ILE A 1 214 ? -1.031 4.298 -45.721 1.00 45.59 214 ILE A N 1
ATOM 1797 C CA . ILE A 1 214 ? 0.171 3.893 -44.976 1.00 45.59 214 ILE A CA 1
ATOM 1798 C C . ILE A 1 214 ? 1.106 3.155 -45.938 1.00 45.59 214 ILE A C 1
ATOM 1800 O O . ILE A 1 214 ? 1.217 1.938 -45.843 1.00 45.59 214 ILE A O 1
ATOM 1804 N N . LEU A 1 215 ? 1.756 3.831 -46.892 1.00 49.94 215 LEU A N 1
ATOM 1805 C CA . LEU A 1 215 ? 2.836 3.195 -47.674 1.00 49.94 215 LEU A CA 1
ATOM 1806 C C . LEU A 1 215 ? 3.761 4.172 -48.418 1.00 49.94 215 LEU A C 1
ATOM 1808 O O . LEU A 1 215 ? 4.233 3.881 -49.514 1.00 49.94 215 LEU A O 1
ATOM 1812 N N . THR A 1 216 ? 4.104 5.306 -47.808 1.00 59.22 216 THR A N 1
ATOM 1813 C CA . THR A 1 216 ? 5.273 6.089 -48.241 1.00 59.22 216 THR A CA 1
ATOM 1814 C C . THR A 1 216 ? 6.298 6.194 -47.112 1.00 59.22 216 THR A C 1
ATOM 1816 O O . THR A 1 216 ? 5.970 6.558 -45.983 1.00 59.22 216 THR A O 1
ATOM 1819 N N . SER A 1 217 ? 7.552 5.829 -47.422 1.00 54.22 217 SER A N 1
ATOM 1820 C CA . SER A 1 217 ? 8.693 5.821 -46.482 1.00 54.22 217 SER A CA 1
ATOM 1821 C C . SER A 1 217 ? 8.879 7.178 -45.804 1.00 54.22 217 SER A C 1
ATOM 1823 O O . SER A 1 217 ? 9.094 7.241 -44.602 1.00 54.22 217 SER A O 1
ATOM 1825 N N . GLU A 1 218 ? 8.680 8.268 -46.549 1.00 60.38 218 GLU A N 1
ATOM 1826 C CA . GLU A 1 218 ? 8.836 9.638 -46.045 1.00 60.38 218 GLU A CA 1
ATOM 1827 C C . GLU A 1 218 ? 7.856 9.994 -44.917 1.00 60.38 218 GLU A C 1
ATOM 1829 O O . GLU A 1 218 ? 8.230 10.706 -43.987 1.00 60.38 218 GLU A O 1
ATOM 1834 N N . ARG A 1 219 ? 6.608 9.497 -44.950 1.00 47.78 219 ARG A N 1
ATOM 1835 C CA . ARG A 1 219 ? 5.621 9.777 -43.888 1.00 47.78 219 ARG A CA 1
ATOM 1836 C C . ARG A 1 219 ? 5.958 8.994 -42.614 1.00 47.78 219 ARG A C 1
ATOM 1838 O O . ARG A 1 219 ? 5.824 9.534 -41.524 1.00 47.78 219 ARG A O 1
ATOM 1845 N N . TRP A 1 220 ? 6.477 7.772 -42.757 1.00 55.44 220 TRP A N 1
ATOM 1846 C CA . TRP A 1 220 ? 6.996 6.972 -41.640 1.00 55.44 220 TRP A CA 1
ATOM 1847 C C . TRP A 1 220 ? 8.270 7.550 -41.029 1.00 55.44 220 TRP A C 1
ATOM 1849 O O . TRP A 1 220 ? 8.408 7.561 -39.812 1.00 55.44 220 TRP A O 1
ATOM 1859 N N . GLU A 1 221 ? 9.191 8.039 -41.854 1.00 61.31 221 GLU A N 1
ATOM 1860 C CA . GLU A 1 221 ? 10.419 8.691 -41.391 1.00 61.31 221 GLU A CA 1
ATOM 1861 C C . GLU A 1 221 ? 10.110 9.977 -40.626 1.00 61.31 221 GLU A C 1
ATOM 1863 O O . GLU A 1 221 ? 10.749 10.260 -39.617 1.00 61.31 221 GLU A O 1
ATOM 1868 N N . LYS A 1 222 ? 9.079 10.715 -41.050 1.00 62.75 222 LYS A N 1
ATOM 1869 C CA . LYS A 1 222 ? 8.610 11.900 -40.338 1.00 62.75 222 LYS A CA 1
ATOM 1870 C C . LYS A 1 222 ? 7.982 11.561 -38.983 1.00 62.75 222 LYS A C 1
ATOM 1872 O O . LYS A 1 222 ? 8.342 12.182 -37.993 1.00 62.75 222 LYS A O 1
ATOM 1877 N N . GLU A 1 223 ? 7.110 10.557 -38.923 1.00 50.25 223 GLU A N 1
ATOM 1878 C CA . GLU A 1 223 ? 6.524 10.082 -37.658 1.00 50.25 223 GLU A CA 1
ATOM 1879 C C . GLU A 1 223 ? 7.603 9.537 -36.707 1.00 50.25 223 GLU A C 1
ATOM 1881 O O . GLU A 1 223 ? 7.589 9.830 -35.517 1.00 50.25 223 GLU A O 1
ATOM 1886 N N . LEU A 1 224 ? 8.593 8.801 -37.225 1.00 57.50 224 LEU A N 1
ATOM 1887 C CA . LEU A 1 224 ? 9.724 8.317 -36.429 1.00 57.50 224 LEU A CA 1
ATOM 1888 C C . LEU A 1 224 ? 10.598 9.459 -35.901 1.00 57.50 224 LEU A C 1
ATOM 1890 O O . LEU A 1 224 ? 11.029 9.387 -34.755 1.00 57.50 224 LEU A O 1
ATOM 1894 N N . ALA A 1 225 ? 10.830 10.505 -36.697 1.00 57.94 225 ALA A N 1
ATOM 1895 C CA . ALA A 1 225 ? 11.566 11.689 -36.260 1.00 57.94 225 ALA A CA 1
ATOM 1896 C C . ALA A 1 225 ? 10.793 12.485 -35.196 1.00 57.94 225 ALA A C 1
ATOM 1898 O O . ALA A 1 225 ? 11.385 12.926 -34.216 1.00 57.94 225 ALA A O 1
ATOM 1899 N N . GLU A 1 226 ? 9.470 12.611 -35.340 1.00 54.59 226 GLU A N 1
ATOM 1900 C CA . GLU A 1 226 ? 8.604 13.228 -34.326 1.00 54.59 226 GLU A CA 1
ATOM 1901 C C . GLU A 1 226 ? 8.604 12.406 -33.024 1.00 54.59 226 GLU A C 1
ATOM 1903 O O . GLU A 1 226 ? 8.629 12.962 -31.927 1.00 54.59 226 GLU A O 1
ATOM 1908 N N . TRP A 1 227 ? 8.639 11.073 -33.114 1.00 55.31 227 TRP A N 1
ATOM 1909 C CA . TRP A 1 227 ? 8.743 10.198 -31.941 1.00 55.31 227 TRP A CA 1
ATOM 1910 C C . TRP A 1 227 ? 10.124 10.256 -31.288 1.00 55.31 227 TRP A C 1
ATOM 1912 O O . TRP A 1 227 ? 10.219 10.229 -30.062 1.00 55.31 227 TRP A O 1
ATOM 1922 N N . GLU A 1 228 ? 11.189 10.348 -32.081 1.00 53.53 228 GLU A N 1
ATOM 1923 C CA . GLU A 1 228 ? 12.553 10.545 -31.589 1.00 53.53 228 GLU A CA 1
ATOM 1924 C C . GLU A 1 228 ? 12.683 11.893 -30.867 1.00 53.53 228 GLU A C 1
ATOM 1926 O O . GLU A 1 228 ? 13.213 11.938 -29.757 1.00 53.53 228 GLU A O 1
ATOM 1931 N N . GLU A 1 229 ? 12.109 12.964 -31.421 1.00 58.47 229 GLU A N 1
ATOM 1932 C CA . GLU A 1 229 ? 12.056 14.286 -30.789 1.00 58.47 229 GLU A CA 1
ATOM 1933 C C . GLU A 1 229 ? 11.299 14.229 -29.451 1.00 58.47 229 GLU A C 1
ATOM 1935 O O . GLU A 1 229 ? 11.846 14.638 -28.424 1.00 58.47 229 GLU A O 1
ATOM 1940 N N . MET A 1 230 ? 10.115 13.606 -29.411 1.00 51.16 230 MET A N 1
ATOM 1941 C CA . MET A 1 230 ? 9.353 13.417 -28.167 1.00 51.16 230 MET A CA 1
ATOM 1942 C C . MET A 1 230 ? 10.130 12.630 -27.100 1.00 51.16 230 MET A C 1
ATOM 1944 O O . MET A 1 230 ? 10.095 12.992 -25.925 1.00 51.16 230 MET A O 1
ATOM 1948 N N . LEU A 1 231 ? 10.860 11.578 -27.488 1.00 49.06 231 LEU A N 1
ATOM 1949 C CA . LEU A 1 231 ? 11.693 10.802 -26.561 1.00 49.06 231 LEU A CA 1
ATOM 1950 C C . LEU A 1 231 ? 12.875 11.622 -26.030 1.00 49.06 231 LEU A C 1
ATOM 1952 O O . LEU A 1 231 ? 13.235 11.495 -24.859 1.00 49.06 231 LEU A O 1
ATOM 1956 N N . THR A 1 232 ? 13.474 12.480 -26.860 1.00 57.06 232 THR A N 1
ATOM 1957 C CA . THR A 1 232 ? 14.543 13.380 -26.407 1.00 57.06 232 THR A CA 1
ATOM 1958 C C . THR A 1 232 ? 14.027 14.468 -25.466 1.00 57.06 232 THR A C 1
ATOM 1960 O O . THR A 1 232 ? 14.686 14.759 -24.470 1.00 57.06 232 THR A O 1
ATOM 1963 N N . GLU A 1 233 ? 12.836 15.022 -25.707 1.00 58.03 233 GLU A N 1
ATOM 1964 C CA . GLU A 1 233 ? 12.198 15.994 -24.810 1.00 58.03 233 GLU A CA 1
ATOM 1965 C C . GLU A 1 233 ? 11.784 15.367 -23.467 1.00 58.03 233 GLU A C 1
ATOM 1967 O O . GLU A 1 233 ? 11.918 16.008 -22.419 1.00 58.03 233 GLU A O 1
ATOM 1972 N N . GLU A 1 234 ? 11.328 14.110 -23.471 1.00 48.28 234 GLU A N 1
ATOM 1973 C CA . GLU A 1 234 ? 11.039 13.340 -22.254 1.00 48.28 234 GLU A CA 1
ATOM 1974 C C . GLU A 1 234 ? 12.316 13.089 -21.436 1.00 48.28 234 GLU A C 1
ATOM 1976 O O . GLU A 1 234 ? 12.331 13.302 -20.221 1.00 48.28 234 GLU A O 1
ATOM 1981 N N . GLU A 1 235 ? 13.410 12.698 -22.096 1.00 49.59 235 GLU A N 1
ATOM 1982 C CA . GLU A 1 235 ? 14.714 12.495 -21.458 1.00 49.59 235 GLU A CA 1
ATOM 1983 C C . GLU A 1 235 ? 15.260 13.804 -20.862 1.00 49.59 235 GLU A C 1
ATOM 1985 O O . GLU A 1 235 ? 15.723 13.811 -19.720 1.00 49.59 235 GLU A O 1
ATOM 1990 N N . VAL A 1 236 ? 15.153 14.922 -21.588 1.00 58.81 236 VAL A N 1
ATOM 1991 C CA . VAL A 1 236 ? 15.563 16.255 -21.112 1.00 58.81 236 VAL A CA 1
ATOM 1992 C C . VAL A 1 236 ? 14.712 16.700 -19.925 1.00 58.81 236 VAL A C 1
ATOM 1994 O O . VAL A 1 236 ? 15.267 17.116 -18.913 1.00 58.81 236 VAL A O 1
ATOM 1997 N N . SER A 1 237 ? 13.389 16.535 -19.988 1.00 57.88 237 SER A N 1
ATOM 1998 C CA . SER A 1 237 ? 12.496 16.867 -18.869 1.00 57.88 237 SER A CA 1
ATOM 1999 C C . SER A 1 237 ? 12.817 16.038 -17.623 1.00 57.88 237 SER A C 1
ATOM 2001 O O . SER A 1 237 ? 12.810 16.558 -16.508 1.00 57.88 237 SER A O 1
ATOM 2003 N N . ARG A 1 238 ? 13.154 14.751 -17.795 1.00 55.62 238 ARG A N 1
ATOM 2004 C CA . ARG A 1 238 ? 13.575 13.879 -16.690 1.00 55.62 238 ARG A CA 1
ATOM 2005 C C . ARG A 1 238 ? 14.884 14.354 -16.060 1.00 55.62 238 ARG A C 1
ATOM 2007 O O . ARG A 1 238 ? 15.005 14.329 -14.837 1.00 55.62 238 ARG A O 1
ATOM 2014 N N . LEU A 1 239 ? 15.847 14.780 -16.877 1.00 57.19 239 LEU A N 1
ATOM 2015 C CA . LEU A 1 239 ? 17.126 15.318 -16.409 1.00 57.19 239 LEU A CA 1
ATOM 2016 C C . LEU A 1 239 ? 16.953 16.672 -15.705 1.00 57.19 239 LEU A C 1
ATOM 2018 O O . LEU A 1 239 ? 17.556 16.875 -14.656 1.00 57.19 239 LEU A O 1
ATOM 2022 N N . GLU A 1 240 ? 16.090 17.556 -16.210 1.00 61.66 240 GLU A N 1
ATOM 2023 C CA . GLU A 1 240 ? 15.762 18.839 -15.570 1.00 61.66 240 GLU A CA 1
ATOM 2024 C C . GLU A 1 240 ? 15.041 18.645 -14.225 1.00 61.66 240 GLU A C 1
ATOM 2026 O O . GLU A 1 240 ? 15.349 19.335 -13.251 1.00 61.66 240 GLU A O 1
ATOM 2031 N N . GLU A 1 241 ? 14.126 17.674 -14.119 1.00 54.53 241 GLU A N 1
ATOM 2032 C CA . GLU A 1 241 ? 13.520 17.286 -12.837 1.00 54.53 241 GLU A CA 1
ATOM 2033 C C . GLU A 1 241 ? 14.560 16.713 -11.861 1.00 54.53 241 GLU A C 1
ATOM 2035 O O . GLU A 1 241 ? 14.526 17.011 -10.662 1.00 54.53 241 GLU A O 1
ATOM 2040 N N . GLU A 1 242 ? 15.496 15.896 -12.351 1.00 54.66 242 GLU A N 1
ATOM 2041 C CA . GLU A 1 242 ? 16.581 15.321 -11.551 1.00 54.66 242 GLU A CA 1
ATOM 2042 C C . GLU A 1 242 ? 17.576 16.396 -11.071 1.00 54.66 242 GLU A C 1
ATOM 2044 O O . GLU A 1 242 ? 18.032 16.352 -9.925 1.00 54.66 242 GLU A O 1
ATOM 2049 N N . GLU A 1 243 ? 17.850 17.406 -11.898 1.00 55.38 243 GLU A N 1
ATOM 2050 C CA . GLU A 1 243 ? 18.694 18.562 -11.580 1.00 55.38 243 GLU A CA 1
ATOM 2051 C C . GLU A 1 243 ? 18.002 19.520 -10.594 1.00 55.38 243 GLU A C 1
ATOM 2053 O O . GLU A 1 243 ? 18.592 19.894 -9.578 1.00 55.38 243 GLU A O 1
ATOM 2058 N N . ALA A 1 244 ? 16.705 19.793 -10.773 1.00 56.25 244 ALA A N 1
ATOM 2059 C CA . ALA A 1 244 ? 15.893 20.554 -9.818 1.00 56.25 244 ALA A CA 1
ATOM 2060 C C . ALA A 1 244 ? 15.771 19.859 -8.445 1.00 56.25 244 ALA A C 1
ATOM 2062 O O . ALA A 1 244 ? 15.662 20.516 -7.404 1.00 56.25 244 ALA A O 1
ATOM 2063 N N . LEU A 1 245 ? 15.815 18.522 -8.414 1.00 50.34 245 LEU A N 1
ATOM 2064 C CA . LEU A 1 245 ? 15.897 17.734 -7.180 1.00 50.34 245 LEU A CA 1
ATOM 2065 C C . LEU A 1 245 ? 17.286 17.797 -6.524 1.00 50.34 245 LEU A C 1
ATOM 2067 O O . LEU A 1 245 ? 17.375 17.638 -5.303 1.00 50.34 245 LEU A O 1
ATOM 2071 N N . ARG A 1 246 ? 18.347 18.033 -7.307 1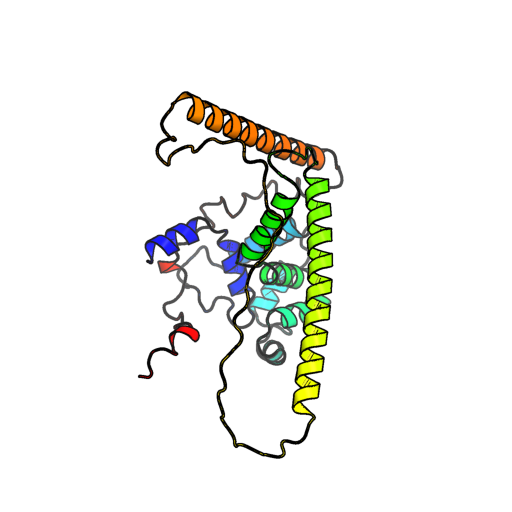.00 53.00 246 ARG A N 1
ATOM 2072 C CA . ARG A 1 246 ? 19.744 18.176 -6.858 1.00 53.00 246 ARG A CA 1
ATOM 2073 C C . ARG A 1 246 ? 20.011 19.533 -6.209 1.00 53.00 246 ARG A C 1
ATOM 2075 O O . ARG A 1 246 ? 20.705 19.591 -5.196 1.00 53.00 246 ARG A O 1
ATOM 2082 N N . ASP A 1 247 ? 19.405 20.591 -6.741 1.00 46.62 247 ASP A N 1
ATOM 2083 C CA . ASP A 1 247 ? 19.554 21.972 -6.259 1.00 46.62 247 ASP A CA 1
ATOM 2084 C C . ASP A 1 247 ? 18.716 22.299 -5.011 1.00 46.62 247 ASP A C 1
ATOM 2086 O O . ASP A 1 247 ? 18.753 23.417 -4.494 1.00 46.62 247 ASP A O 1
ATOM 2090 N N . ASN A 1 248 ? 17.987 21.317 -4.471 1.00 47.34 248 ASN A N 1
ATOM 2091 C CA . ASN A 1 248 ? 17.255 21.443 -3.218 1.00 47.34 248 ASN A CA 1
ATOM 2092 C C . ASN A 1 248 ? 18.019 20.733 -2.076 1.00 47.34 248 ASN A C 1
ATOM 2094 O O . ASN A 1 248 ? 17.789 19.545 -1.827 1.00 47.34 248 ASN A O 1
ATOM 2098 N N . PRO A 1 249 ? 18.900 21.429 -1.325 1.00 41.00 249 PRO A N 1
ATOM 2099 C CA . PRO A 1 249 ? 19.792 20.824 -0.326 1.00 41.00 249 PRO A CA 1
ATOM 2100 C C . PRO A 1 249 ? 19.066 20.239 0.904 1.00 41.00 249 PRO A C 1
ATOM 2102 O O . PRO A 1 249 ? 19.709 19.745 1.826 1.00 41.00 249 PRO A O 1
ATOM 2105 N N . GLY A 1 250 ? 17.728 20.287 0.937 1.00 47.81 250 GLY A N 1
ATOM 2106 C CA . GLY A 1 250 ? 16.883 19.622 1.934 1.00 47.81 250 GLY A CA 1
ATOM 2107 C C . GLY A 1 250 ? 16.316 18.259 1.506 1.00 47.81 250 GLY A C 1
ATOM 2108 O O . GLY A 1 250 ? 15.644 17.611 2.311 1.00 47.81 250 GLY A O 1
ATOM 2109 N N . SER A 1 251 ? 16.544 17.805 0.268 1.00 48.25 251 SER A N 1
ATOM 2110 C CA . SER 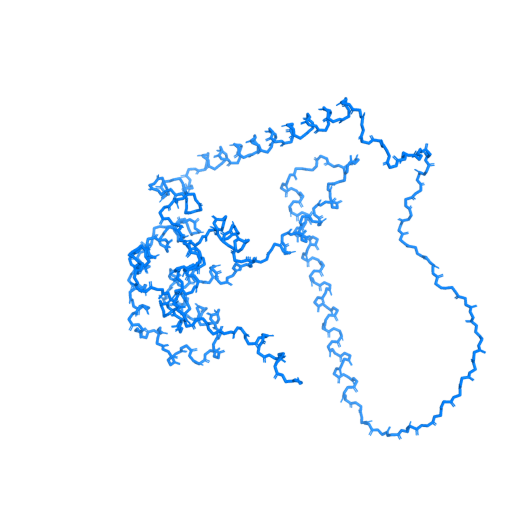A 1 251 ? 16.013 16.530 -0.228 1.00 48.25 251 SER A CA 1
ATOM 2111 C C . SER A 1 251 ? 16.883 15.353 0.228 1.00 48.25 251 SER A C 1
ATOM 2113 O O . SER A 1 251 ? 17.792 14.903 -0.464 1.00 48.25 251 SER A O 1
ATOM 2115 N N . LEU A 1 252 ? 16.555 14.781 1.389 1.00 51.88 252 LEU A N 1
ATOM 2116 C CA . LEU A 1 252 ? 17.112 13.514 1.904 1.00 51.88 252 LEU A CA 1
ATOM 2117 C C . LEU A 1 252 ? 16.919 12.308 0.955 1.00 51.88 252 LEU A C 1
ATOM 2119 O O . LEU A 1 252 ? 17.354 11.197 1.263 1.00 51.88 252 LEU A O 1
ATOM 2123 N N . ARG A 1 253 ? 16.237 12.491 -0.183 1.00 47.38 253 ARG A N 1
ATOM 2124 C CA . ARG A 1 253 ? 15.923 11.441 -1.156 1.00 47.38 253 ARG A CA 1
ATOM 2125 C C . ARG A 1 253 ? 17.178 10.836 -1.792 1.00 47.38 253 ARG A C 1
ATOM 2127 O O . ARG A 1 253 ? 17.196 9.626 -1.994 1.00 47.38 253 ARG A O 1
ATOM 2134 N N . GLY A 1 254 ? 18.205 11.651 -2.055 1.00 54.34 254 GLY A N 1
ATOM 2135 C CA . GLY A 1 254 ? 19.489 11.187 -2.591 1.00 54.34 254 GLY A CA 1
ATOM 2136 C C . GLY A 1 254 ? 20.237 10.309 -1.587 1.00 54.34 254 GLY A C 1
ATOM 2137 O O . GLY A 1 254 ? 20.458 9.130 -1.840 1.00 54.34 254 GLY A O 1
ATOM 2138 N N . ASP A 1 255 ? 20.530 10.844 -0.401 1.00 65.50 255 ASP A N 1
ATOM 2139 C CA . ASP A 1 255 ? 21.383 10.184 0.601 1.00 65.50 255 ASP A CA 1
ATOM 2140 C C . ASP A 1 255 ? 20.790 8.909 1.223 1.00 65.50 255 ASP A C 1
ATOM 2142 O O . ASP A 1 255 ? 21.531 8.043 1.684 1.00 65.50 255 ASP A O 1
ATOM 2146 N N . LEU A 1 256 ? 19.460 8.776 1.297 1.00 73.31 256 LEU A N 1
ATOM 2147 C CA . LEU A 1 256 ? 18.824 7.644 1.987 1.00 73.31 256 LEU A CA 1
ATOM 2148 C C . LEU A 1 256 ? 18.690 6.375 1.136 1.00 73.31 256 LEU A C 1
ATOM 2150 O O . LEU A 1 256 ? 18.506 5.293 1.709 1.00 73.31 256 LEU A O 1
ATOM 2154 N N . LEU A 1 257 ? 18.730 6.509 -0.192 1.00 77.81 257 LEU A N 1
ATOM 2155 C CA . LEU A 1 257 ? 18.456 5.429 -1.145 1.00 77.81 257 LEU A CA 1
ATOM 2156 C C . LEU A 1 257 ? 19.659 5.052 -2.017 1.00 77.81 257 LEU A C 1
ATOM 2158 O O . LEU A 1 257 ? 19.559 4.070 -2.743 1.00 77.81 257 LEU A O 1
ATOM 2162 N N . THR A 1 258 ? 20.788 5.762 -1.921 1.00 74.12 258 THR A N 1
ATOM 2163 C CA . THR A 1 258 ? 22.022 5.475 -2.683 1.00 74.12 258 THR A CA 1
ATOM 2164 C C . THR A 1 258 ? 22.508 4.029 -2.552 1.00 74.12 258 THR A C 1
ATOM 2166 O O . THR A 1 258 ? 23.092 3.484 -3.483 1.00 74.12 258 THR A O 1
ATOM 2169 N N . GLU A 1 259 ? 22.242 3.387 -1.415 1.00 75.38 259 GLU A N 1
ATOM 2170 C CA . GLU A 1 259 ? 22.625 1.998 -1.137 1.00 75.38 259 GLU A CA 1
ATOM 2171 C C . GLU A 1 259 ? 21.652 0.951 -1.719 1.00 75.38 259 GLU A C 1
ATOM 2173 O O . GLU A 1 259 ? 21.936 -0.246 -1.660 1.00 75.38 259 GLU A O 1
ATOM 2178 N N . TYR A 1 260 ? 20.495 1.362 -2.254 1.00 74.31 260 TYR A N 1
ATOM 2179 C CA . TYR A 1 260 ? 19.430 0.455 -2.689 1.00 74.31 260 TYR A CA 1
ATOM 2180 C C . TYR A 1 260 ? 19.286 0.444 -4.209 1.00 74.31 260 TYR A C 1
ATOM 2182 O O . TYR A 1 260 ? 19.074 1.472 -4.847 1.00 74.31 260 TYR A O 1
ATOM 2190 N N . THR A 1 261 ? 19.296 -0.752 -4.797 1.00 80.06 261 THR A N 1
ATOM 2191 C CA . THR A 1 261 ? 18.790 -0.947 -6.161 1.00 80.06 261 THR A CA 1
ATOM 2192 C C . THR A 1 261 ? 17.263 -0.900 -6.142 1.00 80.06 261 THR A C 1
ATOM 2194 O O . THR A 1 261 ? 16.637 -1.479 -5.253 1.00 80.06 261 THR A O 1
ATOM 2197 N N . HIS A 1 262 ? 16.652 -0.216 -7.114 1.00 80.06 262 HIS A N 1
ATOM 2198 C CA . HIS A 1 262 ? 15.194 -0.156 -7.216 1.00 80.06 262 HIS A CA 1
ATOM 2199 C C . HIS A 1 262 ? 14.598 -1.564 -7.363 1.00 80.06 262 HIS A C 1
ATOM 2201 O O . HIS A 1 262 ? 15.007 -2.338 -8.231 1.00 80.06 262 HIS A O 1
ATOM 2207 N N . LEU A 1 263 ? 13.592 -1.884 -6.548 1.00 81.06 263 LEU A N 1
ATOM 2208 C CA . LEU A 1 263 ? 13.050 -3.241 -6.415 1.00 81.06 263 LEU A CA 1
ATOM 2209 C C . LEU A 1 263 ? 12.392 -3.783 -7.689 1.00 81.06 263 LEU A C 1
ATOM 2211 O O . LEU A 1 263 ? 12.403 -4.987 -7.927 1.00 81.06 263 LEU A O 1
ATOM 2215 N N . ALA A 1 264 ? 11.869 -2.907 -8.548 1.00 74.00 264 ALA A N 1
ATOM 2216 C CA . ALA A 1 264 ? 11.364 -3.315 -9.861 1.00 74.00 264 ALA A CA 1
ATOM 2217 C C . ALA A 1 264 ? 12.453 -3.897 -10.791 1.00 74.00 264 ALA A C 1
ATOM 2219 O O . ALA A 1 264 ? 12.124 -4.708 -11.661 1.00 74.00 264 ALA A O 1
ATOM 2220 N N . ILE A 1 265 ? 13.717 -3.497 -10.595 1.00 78.31 265 ILE A N 1
ATOM 2221 C CA . ILE A 1 265 ? 14.877 -3.850 -11.432 1.00 78.31 265 ILE A CA 1
ATOM 2222 C C . ILE A 1 265 ? 15.746 -4.921 -10.747 1.00 78.31 265 ILE A C 1
ATOM 2224 O O . ILE A 1 265 ? 16.466 -5.661 -11.416 1.00 78.31 265 ILE A O 1
ATOM 2228 N N . ASP A 1 266 ? 15.662 -5.052 -9.419 1.00 82.00 266 ASP A N 1
ATOM 2229 C CA . ASP A 1 266 ? 16.399 -6.069 -8.671 1.00 82.00 266 ASP A CA 1
ATOM 2230 C C . ASP A 1 266 ? 15.937 -7.490 -9.043 1.00 82.00 266 ASP A C 1
ATOM 2232 O O . ASP A 1 266 ? 14.833 -7.932 -8.722 1.00 82.00 266 ASP A O 1
ATOM 2236 N N . THR A 1 267 ? 16.828 -8.240 -9.694 1.00 81.44 267 THR A N 1
ATOM 2237 C CA . THR A 1 267 ? 16.598 -9.642 -10.079 1.00 81.44 267 THR A CA 1
ATOM 2238 C C . THR A 1 267 ? 16.385 -10.570 -8.883 1.00 81.44 267 THR A C 1
ATOM 2240 O O . THR A 1 267 ? 15.734 -11.602 -9.027 1.00 81.44 267 THR A O 1
ATOM 2243 N N . ARG A 1 268 ? 16.883 -10.207 -7.691 1.00 81.81 268 ARG A N 1
ATOM 2244 C CA . ARG A 1 268 ? 16.666 -10.964 -6.447 1.00 81.81 268 ARG A CA 1
ATOM 2245 C C . ARG A 1 268 ? 15.278 -10.736 -5.856 1.00 81.81 268 ARG A C 1
ATOM 2247 O O . ARG A 1 268 ? 14.848 -11.523 -5.018 1.00 81.81 268 ARG A O 1
ATOM 2254 N N . ALA A 1 269 ? 14.583 -9.694 -6.306 1.00 84.44 269 ALA A N 1
ATOM 2255 C CA . ALA A 1 269 ? 13.231 -9.334 -5.906 1.00 84.44 269 ALA A CA 1
ATOM 2256 C C . ALA A 1 269 ? 12.184 -9.799 -6.940 1.00 84.44 269 ALA A C 1
ATOM 2258 O O . ALA A 1 269 ? 11.179 -9.123 -7.183 1.00 84.44 269 ALA A O 1
ATOM 2259 N N . LYS A 1 270 ? 12.443 -10.946 -7.584 1.00 88.75 270 LYS A N 1
ATOM 2260 C CA . LYS A 1 270 ? 11.561 -11.575 -8.571 1.00 88.75 270 LYS A CA 1
ATOM 2261 C C . LYS A 1 270 ? 11.358 -13.057 -8.250 1.00 88.75 270 LYS A C 1
ATOM 2263 O O . LYS A 1 270 ? 12.307 -13.796 -8.002 1.00 88.75 270 LYS A O 1
ATOM 2268 N N . TRP A 1 271 ? 10.108 -13.497 -8.315 1.00 89.50 271 TRP A N 1
ATOM 2269 C CA . TRP A 1 271 ? 9.638 -14.851 -8.043 1.00 89.50 271 TRP A CA 1
ATOM 2270 C C . TRP A 1 271 ? 8.764 -15.337 -9.197 1.00 89.50 271 TRP A C 1
ATOM 2272 O O . TRP A 1 271 ? 8.123 -14.540 -9.880 1.00 89.50 271 TRP A O 1
ATOM 2282 N N . GLN A 1 272 ? 8.710 -16.651 -9.408 1.00 87.62 272 GLN A N 1
ATOM 2283 C CA . GLN A 1 272 ? 7.778 -17.249 -10.364 1.00 87.62 272 GLN A CA 1
ATOM 2284 C C . GLN A 1 272 ? 6.412 -17.417 -9.708 1.00 87.62 272 GLN A C 1
ATOM 2286 O O . GLN A 1 272 ? 6.314 -17.960 -8.606 1.00 87.62 272 GLN A O 1
ATOM 2291 N N . LEU A 1 273 ? 5.350 -16.988 -10.389 1.00 84.88 273 LEU A N 1
ATOM 2292 C CA . LEU A 1 273 ? 3.997 -17.047 -9.839 1.00 84.88 273 LEU A CA 1
ATOM 2293 C C . LEU A 1 273 ? 3.577 -18.493 -9.536 1.00 84.88 273 LEU A C 1
ATOM 2295 O O . LEU A 1 273 ? 2.948 -18.751 -8.513 1.00 84.88 273 LEU A O 1
ATOM 2299 N N . LYS A 1 274 ? 3.983 -19.442 -10.391 1.00 81.56 274 LYS A N 1
ATOM 2300 C CA . LYS A 1 274 ? 3.714 -20.885 -10.246 1.00 81.56 274 LYS A CA 1
ATOM 2301 C C . LYS A 1 274 ? 4.202 -21.498 -8.935 1.00 81.56 274 LYS A C 1
ATOM 2303 O O . LYS A 1 274 ? 3.635 -22.496 -8.506 1.00 81.56 274 LYS A O 1
ATOM 2308 N N . THR A 1 275 ? 5.272 -20.969 -8.349 1.00 84.56 275 THR A N 1
ATOM 2309 C CA . THR A 1 275 ? 5.904 -21.550 -7.153 1.00 84.56 275 THR A CA 1
ATOM 2310 C C . THR A 1 275 ? 5.715 -20.694 -5.907 1.00 84.56 275 THR A C 1
ATOM 2312 O O . THR A 1 275 ? 5.940 -21.194 -4.806 1.00 84.56 275 THR A O 1
ATOM 2315 N N . LEU A 1 276 ? 5.296 -19.435 -6.085 1.00 84.88 276 LEU A N 1
ATOM 2316 C CA . LEU A 1 276 ? 5.193 -18.419 -5.042 1.00 84.88 276 LEU A CA 1
ATOM 2317 C C . LEU A 1 276 ? 4.164 -18.759 -3.961 1.00 84.88 276 LEU A C 1
ATOM 2319 O O . LEU A 1 276 ? 4.436 -18.608 -2.769 1.00 84.88 276 LEU A O 1
ATOM 2323 N N . PHE A 1 277 ? 2.982 -19.195 -4.380 1.00 83.69 277 PHE A N 1
ATOM 2324 C CA . PHE A 1 277 ? 1.872 -19.462 -3.478 1.00 83.69 277 PHE A CA 1
ATOM 2325 C C . PHE A 1 277 ? 1.758 -20.951 -3.160 1.00 83.69 277 PHE A C 1
ATOM 2327 O O . PHE A 1 277 ? 2.086 -21.809 -3.982 1.00 83.69 277 PHE A O 1
ATOM 2334 N N . SER A 1 278 ? 1.277 -21.258 -1.957 1.00 77.50 278 SER A N 1
ATOM 2335 C CA . SER A 1 278 ? 0.905 -22.620 -1.590 1.00 77.50 278 SER A CA 1
ATOM 2336 C C . SER A 1 278 ? -0.302 -23.078 -2.421 1.00 77.50 278 SER A C 1
ATOM 2338 O O . SER A 1 278 ? -1.060 -22.271 -2.962 1.00 77.50 278 SER A O 1
ATOM 2340 N N . SER A 1 279 ? -0.528 -24.390 -2.515 1.00 65.06 279 SER A N 1
ATOM 2341 C CA . SER A 1 279 ? -1.674 -24.978 -3.234 1.00 65.06 279 SER A CA 1
ATOM 2342 C C . SER A 1 279 ? -3.051 -24.618 -2.642 1.00 65.06 279 SER A C 1
ATOM 2344 O O . SER A 1 279 ? -4.068 -25.121 -3.108 1.00 65.06 279 SER A O 1
ATOM 2346 N N . VAL A 1 280 ? -3.094 -23.746 -1.629 1.00 59.28 280 VAL A N 1
ATOM 2347 C CA . VAL A 1 280 ? -4.268 -23.378 -0.823 1.00 59.28 280 VAL A CA 1
ATOM 2348 C C . VAL A 1 280 ? -4.949 -22.096 -1.334 1.00 59.28 280 VAL A C 1
ATOM 2350 O O . VAL A 1 280 ? -5.815 -21.539 -0.664 1.00 59.28 280 VAL A O 1
ATOM 2353 N N . ILE A 1 281 ? -4.616 -21.600 -2.534 1.00 61.72 281 ILE A N 1
ATOM 2354 C CA . ILE A 1 281 ? -5.386 -20.494 -3.122 1.00 61.72 281 ILE A CA 1
ATOM 2355 C C . ILE A 1 281 ? -6.788 -21.007 -3.461 1.00 61.72 281 ILE A C 1
ATOM 2357 O O . ILE A 1 281 ? -7.007 -21.682 -4.467 1.00 61.72 281 ILE A O 1
ATOM 2361 N N . ASN A 1 282 ? -7.749 -20.674 -2.603 1.00 58.38 282 ASN A N 1
ATOM 2362 C CA . ASN A 1 282 ? -9.154 -20.955 -2.839 1.00 58.38 282 ASN A CA 1
ATOM 2363 C C . ASN A 1 282 ? -9.613 -20.307 -4.149 1.00 58.38 282 ASN A C 1
ATOM 2365 O O . ASN A 1 282 ? -9.240 -19.175 -4.464 1.00 58.38 282 ASN A O 1
ATOM 2369 N N . ILE A 1 283 ? -10.479 -21.011 -4.882 1.00 60.56 283 ILE A N 1
ATOM 2370 C CA . ILE A 1 283 ? -11.141 -20.459 -6.066 1.00 60.56 283 ILE A CA 1
ATOM 2371 C C . ILE A 1 283 ? -11.833 -19.146 -5.658 1.00 60.56 283 ILE A C 1
ATOM 2373 O O . ILE A 1 283 ? -12.593 -19.151 -4.679 1.00 60.56 283 ILE A O 1
ATOM 2377 N N . PRO A 1 284 ? -11.586 -18.031 -6.372 1.00 55.66 284 PRO A N 1
ATOM 2378 C CA . PRO A 1 284 ? -12.232 -16.759 -6.088 1.00 55.66 284 PRO A CA 1
ATOM 2379 C C . PRO A 1 284 ? -13.755 -16.902 -6.015 1.00 55.66 284 PRO A C 1
ATOM 2381 O O . PRO A 1 284 ? -14.360 -17.574 -6.848 1.00 55.66 284 PRO A O 1
ATOM 2384 N N . ALA A 1 285 ? -14.385 -16.258 -5.030 1.00 59.16 285 ALA A N 1
ATOM 2385 C CA . ALA A 1 285 ? -15.817 -16.423 -4.758 1.00 59.16 285 ALA A CA 1
ATOM 2386 C C . ALA A 1 285 ? -16.712 -16.130 -5.979 1.00 59.16 285 ALA A C 1
ATOM 2388 O O . ALA A 1 285 ? -17.719 -16.801 -6.172 1.00 59.16 285 ALA A O 1
ATOM 2389 N N . TYR A 1 286 ? -16.303 -15.200 -6.847 1.00 59.78 286 TYR A N 1
ATOM 2390 C CA . TYR A 1 286 ? -17.022 -14.843 -8.075 1.00 59.78 286 TYR A CA 1
ATOM 2391 C C . TYR A 1 286 ? -16.941 -15.899 -9.194 1.00 59.78 286 TYR A C 1
ATOM 2393 O O . TYR A 1 286 ? -17.667 -15.798 -10.175 1.00 59.78 286 TYR A O 1
ATOM 2401 N N . LEU A 1 287 ? -16.054 -16.894 -9.082 1.00 54.94 287 LEU A N 1
ATOM 2402 C CA . LEU A 1 287 ? -16.017 -18.050 -9.987 1.00 54.94 287 LEU A CA 1
ATOM 2403 C C . LEU A 1 287 ? -16.838 -19.225 -9.450 1.00 54.94 287 LEU A C 1
ATOM 2405 O O . LEU A 1 287 ? -17.246 -20.081 -10.228 1.00 54.94 287 LEU A O 1
ATOM 2409 N N . LYS A 1 288 ? -17.127 -19.255 -8.141 1.00 59.88 288 LYS A N 1
ATOM 2410 C CA . LYS A 1 288 ? -17.953 -20.302 -7.519 1.00 59.88 288 LYS A CA 1
ATOM 2411 C C . LYS A 1 288 ? -19.437 -20.199 -7.894 1.00 59.88 288 LYS A C 1
ATOM 2413 O O . LYS A 1 288 ? -20.167 -21.167 -7.730 1.00 59.88 288 LYS A O 1
ATOM 2418 N N . SER A 1 289 ? -19.893 -19.055 -8.406 1.00 54.62 289 SER A N 1
ATOM 2419 C CA . SER A 1 289 ? -21.301 -18.820 -8.755 1.00 54.62 289 SER A CA 1
ATOM 2420 C C . SER A 1 289 ? -21.760 -19.471 -10.067 1.00 54.62 289 SER A C 1
ATOM 2422 O O . SER A 1 289 ? -22.949 -19.418 -10.359 1.00 54.62 289 SER A O 1
ATOM 2424 N N . ASN A 1 290 ? -20.864 -20.091 -10.845 1.00 52.94 290 ASN A N 1
ATOM 2425 C CA . ASN A 1 290 ? -21.203 -20.664 -12.157 1.00 52.94 290 ASN A CA 1
ATOM 2426 C C . ASN A 1 290 ? -21.412 -22.193 -12.165 1.00 52.94 290 ASN A C 1
ATOM 2428 O O . ASN A 1 290 ? -21.576 -22.759 -13.240 1.00 52.94 290 ASN A O 1
ATOM 2432 N N . GLU A 1 291 ? -21.439 -22.866 -11.009 1.00 46.91 291 GLU A N 1
ATOM 2433 C CA . GLU A 1 291 ? -21.660 -24.326 -10.921 1.00 46.91 291 GLU A CA 1
ATOM 2434 C C . GLU A 1 291 ? -23.073 -24.729 -10.450 1.00 46.91 291 GLU A C 1
ATOM 2436 O O . GLU A 1 291 ? -23.283 -25.848 -9.992 1.00 46.91 291 GLU A O 1
ATOM 2441 N N . MET A 1 292 ? -24.073 -23.851 -10.581 1.00 45.44 292 MET A N 1
ATOM 2442 C CA . MET A 1 292 ? -25.479 -24.229 -10.380 1.00 45.44 292 MET A CA 1
ATOM 2443 C C . MET A 1 292 ? -26.341 -23.888 -11.597 1.00 45.44 292 MET A C 1
ATOM 2445 O O . MET A 1 292 ? -27.083 -22.911 -11.546 1.00 45.44 292 MET A O 1
ATOM 2449 N N . VAL A 1 293 ? -26.249 -24.708 -12.654 1.00 37.72 293 VAL A N 1
ATOM 2450 C CA . VAL A 1 293 ? -27.370 -25.132 -13.527 1.00 37.72 293 VAL A CA 1
ATOM 2451 C C . VAL A 1 293 ? -27.064 -26.525 -14.069 1.00 37.72 293 VAL A C 1
ATOM 2453 O O . VAL A 1 293 ? -25.954 -26.700 -14.619 1.00 37.72 293 VAL A O 1
#

Secondary structure (DSSP, 8-state):
-HHHHHHHHHHS-HHHHHHHHHTSTTTTTTTB-TT-GGG-HHHHHHHHHHHHHHHH-S--SSHHHHHHHHHTT-TTSSHHHHHTTTT-HHHHHHHHTTT-HHHHHHHHHHHT--S-SHHHHHHHHHHHHHSBTTB----HHHHHHHHHHHHHHHHHHHHHHHHHHHHHHHHHTTS----------------------S------------TT----HHHHHHHHHHHHHHHHHHHHHHHHHHHHHHS-TT-THHHHHTT---TTT-GGG---HHHHB-TT-PPPGGGGGGS--

InterPro domains:
  IPR008906 HAT, C-terminal dimerisation domain [PF05699] (69-146)
  IPR012337 Ribonuclease H-like superfamily [SSF53098] (2-142)